Protein AF-A0A081C9H1-F1 (afdb_monomer)

Foldseek 3Di:
DPPLQQAALQPRPDGFPDWAFQQHPLLFFPPGDPPTATGGHDPCLSCVLVVLSLLVLLQCCLDVLVVDPRNVRSVVVPNVVVCVVCVVSVVLQVVQWDKDFDAPPVGRTPGIGIHGDDDVVSVCSSVVSNVQRLLCVQPVHGQDNQKDKDKDKPDDPVSCVVCVVCPVVWDWRPDADPQAKTKTKDADPVDSFWMWMWIQGRVPIIMIMTIDHDDD

Sequence (216 aa):
MKNIQETCIYCGKNPKETDDHVPPKSFYPKPRPSDLITVPSCLRCNQSAGKDEEFFLATFMFSHAGISKAGQRLWSEKVHRMFQKNVGLKRKIAEGLKYANLVTPAGIFIGRRLLVSTDETRFDNVVNKIVKGLYYFEYNEPLPLEAEITTLFLTTQENFELVGSYVNQLVQGSKGWKGIFEYKHNRAMDRKVGSMWLLLFYNFAAFWTVTIEKEY

pLDDT: mean 91.82, std 8.96, range [40.91, 98.75]

Organism: Vecturithrix granuli (NCBI:txid1499967)

Secondary structure (DSSP, 8-state):
---GGGB-TTTSSSBP-EEEESS-GGGSPSSPPTT--EEEE-HHHHHTTHHHHHHHHHHHHTSHHHHSHHHHHHIIIIIHHHHHH-HHHHHHHHHHEEEEEEE-TTS-EEEEEEEE---HHHHHHHHHHHHHHHHHHHHSSPPPTT-EEEEEEE-SHHHHHHHHHHHTTPEEPS--BTTTEEEEEEE-SS-SS-EEEEEEETTTEEEEEEEE----

Solvent-accessible surface area (backbone atoms only — not comparable to full-atom values): 12166 Å² total; per-residue (Å²): 129,84,62,68,77,51,29,6,50,85,73,74,71,49,52,45,72,42,72,37,45,45,64,54,68,84,78,50,47,87,83,58,75,91,78,68,48,65,43,41,16,24,62,68,68,58,54,68,43,51,71,33,47,54,48,52,55,51,55,41,48,62,40,76,31,17,73,36,78,56,24,48,41,36,36,70,78,41,46,58,60,48,39,74,73,35,56,67,58,44,47,56,52,56,75,29,53,42,79,44,79,42,58,48,99,87,68,49,76,78,45,78,42,71,42,64,64,82,57,65,72,43,44,45,53,42,51,52,54,31,50,44,42,47,42,23,69,79,65,78,44,59,52,58,89,70,44,41,75,52,74,44,76,51,81,47,71,66,51,48,56,67,48,55,80,52,54,84,70,41,43,78,44,98,61,68,43,90,62,44,39,42,40,30,34,40,64,47,93,90,36,96,45,32,32,42,36,42,39,34,36,37,79,61,54,36,33,44,34,40,30,34,67,66,84,128

Mean predicted aligned error: 5.11 Å

Nearest PDB structures (foldseek):
  5yfd-assembly2_B  TM=2.255E-01  e=5.764E-01  Desarmillaria tabescens
  5wi2-assembly2_B  TM=3.204E-01  e=1.830E+00  Homo sapiens
  8bqs-assembly1_Dc  TM=2.190E-01  e=3.362E+00  Tetrahymena thermophila SB210
  9hag-assembly1_A  TM=3.744E-01  e=7.877E+00  synthetic construct
  8xvk-assembly1_R  TM=2.560E-01  e=8.896E+00  Acetivibrio thermocellus ATCC 27405

Radius of gyration: 18.15 Å; Cα contacts (8 Å, |Δi|>4): 351; chains: 1; bounding box: 45×36×49 Å

Structure (mmCIF, N/CA/C/O backbone):
data_AF-A0A081C9H1-F1
#
_entry.id   AF-A0A081C9H1-F1
#
loop_
_atom_site.group_PDB
_atom_site.id
_atom_site.type_symbol
_atom_site.label_atom_id
_atom_site.label_alt_id
_atom_site.label_comp_id
_atom_site.label_asym_id
_atom_site.label_entity_id
_atom_site.label_seq_id
_atom_site.pdbx_PDB_ins_code
_atom_site.Cartn_x
_atom_site.Cartn_y
_atom_site.Cartn_z
_atom_site.occupancy
_atom_site.B_iso_or_equiv
_atom_site.auth_seq_id
_atom_site.auth_comp_id
_atom_site.auth_asym_id
_atom_site.auth_atom_id
_atom_site.pdbx_PDB_model_num
ATOM 1 N N . MET A 1 1 ? -17.412 4.036 26.879 1.00 40.91 1 MET A N 1
ATOM 2 C CA . MET A 1 1 ? -16.522 3.310 25.944 1.00 40.91 1 MET A CA 1
ATOM 3 C C . MET A 1 1 ? -16.544 4.082 24.630 1.00 40.91 1 MET A C 1
ATOM 5 O O . MET A 1 1 ? -17.638 4.339 24.148 1.00 40.91 1 MET A O 1
ATOM 9 N N . LYS A 1 2 ? -15.405 4.567 24.110 1.00 47.47 2 LYS A N 1
ATOM 10 C CA . LYS A 1 2 ? -15.387 5.271 22.811 1.00 47.47 2 LYS A CA 1
ATOM 11 C C . LYS A 1 2 ? -15.783 4.268 21.730 1.00 47.47 2 LYS A C 1
ATOM 13 O O . LYS A 1 2 ? -15.149 3.222 21.631 1.00 47.47 2 LYS A O 1
ATOM 18 N N . ASN A 1 3 ? -16.821 4.574 20.958 1.00 56.66 3 ASN A N 1
ATOM 19 C CA . ASN A 1 3 ? -17.233 3.746 19.836 1.00 56.66 3 ASN A CA 1
ATOM 20 C C . ASN A 1 3 ? -16.114 3.820 18.783 1.00 56.66 3 ASN A C 1
ATOM 22 O O . ASN A 1 3 ? -15.941 4.846 18.128 1.00 56.66 3 ASN A O 1
ATOM 26 N N . ILE A 1 4 ? -15.269 2.788 18.690 1.00 60.94 4 ILE A N 1
ATOM 27 C CA . ILE A 1 4 ? -14.052 2.811 17.854 1.00 60.94 4 ILE A CA 1
ATOM 28 C C . ILE A 1 4 ? -14.414 3.029 16.371 1.00 60.94 4 ILE A C 1
ATOM 30 O O . ILE A 1 4 ? -13.640 3.620 15.624 1.00 60.94 4 ILE A O 1
ATOM 34 N N . GLN A 1 5 ? -15.634 2.658 15.971 1.00 69.19 5 GLN A N 1
ATOM 35 C CA . GLN A 1 5 ? -16.187 2.925 14.643 1.00 69.19 5 GLN A CA 1
ATOM 36 C C . GLN A 1 5 ? -16.459 4.411 14.349 1.00 69.19 5 GLN A C 1
ATOM 38 O O . GLN A 1 5 ? -16.694 4.751 13.198 1.00 69.19 5 GLN A O 1
ATOM 43 N N . GLU A 1 6 ? -16.404 5.312 15.332 1.00 87.44 6 GLU A N 1
ATOM 44 C CA . GLU A 1 6 ? -16.679 6.747 15.145 1.00 87.44 6 GLU A CA 1
ATOM 45 C C . GLU A 1 6 ? -15.418 7.618 15.158 1.00 87.44 6 GLU A C 1
ATOM 47 O O . GLU A 1 6 ? -15.504 8.834 15.001 1.00 87.44 6 GLU A O 1
ATOM 52 N N . THR A 1 7 ? -14.234 7.030 15.337 1.00 94.69 7 THR A N 1
ATOM 53 C CA . THR A 1 7 ? -12.959 7.763 15.370 1.00 94.69 7 THR A CA 1
ATOM 54 C C . THR A 1 7 ? -12.054 7.312 14.228 1.00 94.69 7 THR A C 1
ATOM 56 O O . THR A 1 7 ? -12.023 6.143 13.857 1.00 94.69 7 THR A O 1
ATOM 59 N N . CYS A 1 8 ? -11.285 8.242 13.668 1.00 97.44 8 CYS A N 1
ATOM 60 C CA . CYS A 1 8 ? -10.273 7.935 12.665 1.00 97.44 8 CYS A CA 1
ATOM 61 C C . CYS A 1 8 ? -9.182 7.012 13.231 1.00 97.44 8 CYS A C 1
ATOM 63 O O . CYS A 1 8 ? -8.452 7.420 14.142 1.00 97.44 8 CYS A O 1
ATOM 65 N N . ILE A 1 9 ? -8.993 5.832 12.627 1.00 96.94 9 ILE A N 1
ATOM 66 C CA . ILE A 1 9 ? -7.986 4.855 13.083 1.00 96.94 9 ILE A CA 1
ATOM 67 C C . ILE A 1 9 ? -6.551 5.370 12.955 1.00 96.94 9 ILE A C 1
ATOM 69 O O . ILE A 1 9 ? -5.669 4.945 13.688 1.00 96.94 9 ILE A O 1
ATOM 73 N N . TYR A 1 10 ? -6.307 6.298 12.027 1.00 97.06 10 TYR A N 1
ATOM 74 C CA . TYR A 1 10 ? -4.955 6.747 11.703 1.00 97.06 10 TYR A CA 1
ATOM 75 C C . TYR A 1 10 ? -4.419 7.792 12.676 1.00 97.06 10 TYR A C 1
ATOM 77 O O . TYR A 1 10 ? -3.211 7.876 12.873 1.00 97.06 10 TYR A O 1
ATOM 85 N N . CYS A 1 11 ? -5.297 8.629 13.238 1.00 96.19 11 CYS A N 1
ATOM 86 C CA . CYS A 1 11 ? -4.889 9.721 14.124 1.00 96.19 11 CYS A CA 1
ATOM 87 C C . CYS A 1 11 ? -5.449 9.618 15.540 1.00 96.19 11 CYS A C 1
ATOM 89 O O . CYS A 1 11 ? -5.009 10.383 16.394 1.00 96.19 11 CYS A O 1
ATOM 91 N N . GLY A 1 12 ? -6.450 8.762 15.782 1.00 94.44 12 GLY A N 1
ATOM 92 C CA . GLY A 1 12 ? -7.086 8.560 17.089 1.00 94.44 12 GLY A CA 1
ATOM 93 C C . GLY A 1 12 ? -7.798 9.786 17.682 1.00 94.44 12 GLY A C 1
ATOM 94 O O . GLY A 1 12 ? -8.269 9.730 18.818 1.00 94.44 12 GLY A O 1
ATOM 95 N N . LYS A 1 13 ? -7.861 10.903 16.945 1.00 93.75 13 LYS A N 1
ATOM 96 C CA . LYS A 1 13 ? -8.318 12.211 17.447 1.00 93.75 13 LYS A CA 1
ATOM 97 C C . LYS A 1 13 ? -9.576 12.707 16.746 1.00 93.75 13 LYS A C 1
ATOM 99 O O . LYS A 1 13 ? -10.538 13.068 17.412 1.00 93.75 13 LYS A O 1
ATOM 104 N N . ASN A 1 14 ? -9.562 12.727 15.415 1.00 96.44 14 ASN A N 1
ATOM 105 C CA . ASN A 1 14 ? -10.670 13.257 14.623 1.00 96.44 14 ASN A CA 1
ATOM 106 C C . ASN A 1 14 ? -11.811 12.233 14.507 1.00 96.44 14 ASN A C 1
ATOM 108 O O . ASN A 1 14 ? -11.529 11.027 14.473 1.00 96.44 14 ASN A O 1
ATOM 112 N N . PRO A 1 15 ? -13.070 12.689 14.376 1.00 96.25 15 PRO A N 1
ATOM 113 C CA . PRO A 1 15 ? -14.195 11.802 14.099 1.00 96.25 15 PRO A CA 1
ATOM 114 C C . PRO A 1 15 ? -14.038 11.086 12.748 1.00 96.25 15 PRO A C 1
ATOM 116 O O . PRO A 1 15 ? -13.259 11.505 11.883 1.00 96.25 15 PRO A O 1
ATOM 119 N N . LYS A 1 16 ? -14.782 9.992 12.566 1.00 96.19 16 LYS A N 1
ATOM 120 C CA . LYS A 1 16 ? -14.970 9.343 11.267 1.00 96.19 16 LYS A CA 1
ATOM 121 C C . LYS A 1 16 ? -15.724 10.296 10.344 1.00 96.19 16 LYS A C 1
ATOM 123 O O . LYS A 1 16 ? -16.870 10.644 10.604 1.00 96.19 16 LYS A O 1
ATOM 128 N N . GLU A 1 17 ? -15.095 10.646 9.232 1.00 96.81 17 GLU A N 1
ATOM 129 C CA . GLU A 1 17 ? -15.695 11.451 8.161 1.00 96.81 17 GLU A CA 1
ATOM 130 C C . GLU A 1 17 ? -15.845 10.635 6.872 1.00 96.81 17 GLU A C 1
ATOM 132 O O . GLU A 1 17 ? -16.723 10.901 6.057 1.00 96.81 17 GLU A O 1
ATOM 137 N N . THR A 1 18 ? -14.986 9.631 6.678 1.00 96.88 18 THR A N 1
ATOM 138 C CA . THR A 1 18 ? -14.925 8.815 5.464 1.00 96.88 18 THR A CA 1
ATOM 139 C C . THR A 1 18 ? -14.570 7.362 5.771 1.00 96.88 18 THR A C 1
ATOM 141 O O . THR A 1 18 ? -14.072 7.040 6.851 1.00 96.88 18 THR A O 1
ATOM 144 N N . ASP A 1 19 ? -14.767 6.497 4.780 1.00 96.81 19 ASP A N 1
ATOM 145 C CA . ASP A 1 19 ? -14.286 5.116 4.774 1.00 96.81 19 ASP A CA 1
ATOM 146 C C . ASP A 1 19 ? -13.106 4.995 3.798 1.00 96.81 19 ASP A C 1
ATOM 148 O O . ASP A 1 19 ? -13.256 5.183 2.584 1.00 96.81 19 ASP A O 1
ATOM 152 N N . ASP A 1 20 ? -11.913 4.736 4.334 1.00 98.00 20 ASP A N 1
ATOM 153 C CA . ASP A 1 20 ? -10.698 4.577 3.530 1.00 98.00 20 ASP A CA 1
ATOM 154 C C . ASP A 1 20 ? -10.559 3.128 3.069 1.00 98.00 20 ASP A C 1
ATOM 156 O O . ASP A 1 20 ? -10.842 2.214 3.838 1.00 98.00 20 ASP A O 1
ATOM 160 N N . HIS A 1 21 ? -10.141 2.913 1.824 1.00 98.44 21 HIS A N 1
ATOM 161 C CA . HIS A 1 21 ? -9.976 1.572 1.266 1.00 98.44 21 HIS A CA 1
ATOM 162 C C . HIS A 1 21 ? -8.553 1.071 1.511 1.00 98.44 21 HIS A C 1
ATOM 164 O O . HIS A 1 21 ? -7.586 1.781 1.236 1.00 98.44 21 HIS A O 1
ATOM 170 N N . VAL A 1 22 ? -8.425 -0.178 1.958 1.00 98.06 22 VAL A N 1
ATOM 171 C CA . VAL A 1 22 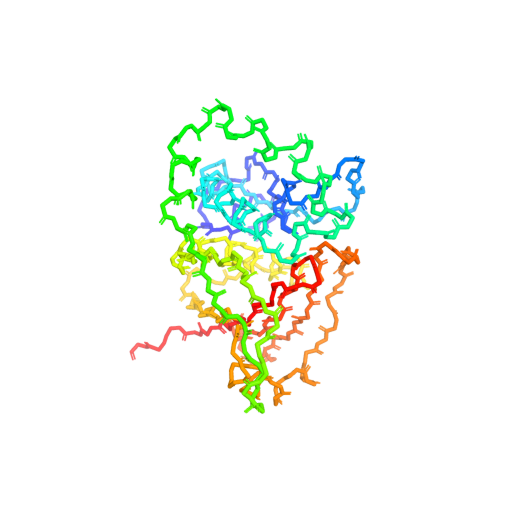? -7.136 -0.764 2.345 1.00 98.06 22 VAL A CA 1
ATOM 172 C C . VAL A 1 22 ? -6.919 -2.110 1.641 1.00 98.06 22 VAL A C 1
ATOM 174 O O . VAL A 1 22 ? -7.572 -3.086 1.988 1.00 98.06 22 VAL A O 1
ATOM 177 N N . PRO A 1 23 ? -5.989 -2.236 0.680 1.00 98.38 23 PRO A N 1
ATOM 178 C CA . 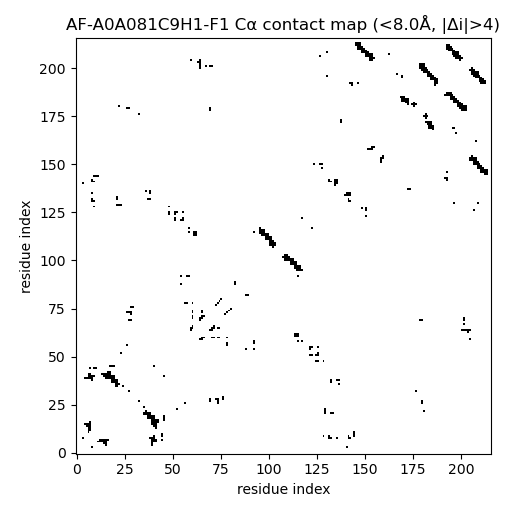PRO A 1 23 ? -5.262 -1.176 -0.014 1.00 98.38 23 PRO A CA 1
ATOM 179 C C . PRO A 1 23 ? -6.149 -0.152 -0.736 1.00 98.38 23 PRO A C 1
ATOM 181 O O . PRO A 1 23 ? -7.329 -0.424 -0.988 1.00 98.38 23 PRO A O 1
ATOM 184 N N . PRO A 1 24 ? -5.564 0.983 -1.169 1.00 97.88 24 PRO A N 1
ATOM 185 C CA . PRO A 1 24 ? -6.273 2.006 -1.919 1.00 97.88 24 PRO A CA 1
ATOM 186 C C . PRO A 1 24 ? -7.080 1.429 -3.082 1.00 97.88 24 PRO A C 1
ATOM 188 O O . PRO A 1 24 ? -6.584 0.679 -3.924 1.00 97.88 24 PRO A O 1
ATOM 191 N N . LYS A 1 25 ? -8.338 1.861 -3.203 1.00 97.00 25 LYS A N 1
ATOM 192 C CA . LYS A 1 25 ? -9.263 1.454 -4.280 1.00 97.00 25 LYS A CA 1
ATOM 193 C C . LYS A 1 25 ? -8.690 1.676 -5.689 1.00 97.00 25 LYS A C 1
ATOM 195 O O . LYS A 1 25 ? -9.138 1.082 -6.672 1.00 97.00 25 LYS A O 1
ATOM 200 N N . SER A 1 26 ? -7.740 2.599 -5.801 1.00 95.75 26 SER A N 1
ATOM 201 C CA . SER A 1 26 ? -6.986 2.930 -7.006 1.00 95.75 26 SER A CA 1
ATOM 202 C C . SER A 1 26 ? -6.126 1.784 -7.537 1.00 95.75 26 SER A C 1
ATOM 204 O O . SER A 1 26 ? -5.824 1.816 -8.727 1.00 95.75 26 SER A O 1
ATOM 206 N N . PHE A 1 27 ? -5.772 0.807 -6.701 1.00 97.56 27 PHE A N 1
ATOM 207 C CA . PHE A 1 27 ? -4.893 -0.318 -7.038 1.00 97.56 27 PHE A CA 1
ATOM 208 C C . PHE A 1 27 ? -5.645 -1.485 -7.702 1.00 97.56 27 PHE A C 1
ATOM 210 O O . PHE A 1 27 ? -5.041 -2.474 -8.101 1.00 97.56 27 PHE A O 1
ATOM 217 N N . TYR A 1 28 ? -6.965 -1.358 -7.880 1.00 97.56 28 TYR A N 1
ATOM 218 C CA . TYR A 1 28 ? -7.817 -2.388 -8.475 1.00 97.56 28 TYR A CA 1
ATOM 219 C C . TYR A 1 28 ? -8.393 -1.922 -9.824 1.00 97.56 28 TYR A C 1
ATOM 221 O O . TYR A 1 28 ? -9.011 -0.844 -9.875 1.00 97.56 28 TYR A O 1
ATOM 229 N N . PRO A 1 29 ? -8.255 -2.715 -10.907 1.00 96.38 29 PRO A N 1
ATOM 230 C CA . PRO A 1 29 ? -8.936 -2.448 -12.175 1.00 96.38 29 PRO A CA 1
ATOM 231 C C . PRO A 1 29 ? -10.463 -2.605 -12.030 1.00 96.38 29 PRO A C 1
ATOM 233 O O . PRO A 1 29 ? -10.947 -3.230 -11.087 1.00 96.38 29 PRO A O 1
ATOM 236 N N . LYS A 1 30 ? -11.253 -2.026 -12.945 1.00 95.31 30 LYS A N 1
ATOM 237 C CA . LYS A 1 30 ? -12.734 -2.047 -12.904 1.00 95.31 30 LYS A CA 1
ATOM 238 C C . LYS A 1 30 ? -13.337 -3.178 -13.755 1.00 95.31 30 LYS A C 1
ATOM 240 O O . LYS A 1 30 ? -13.040 -3.207 -14.929 1.00 95.31 30 LYS A O 1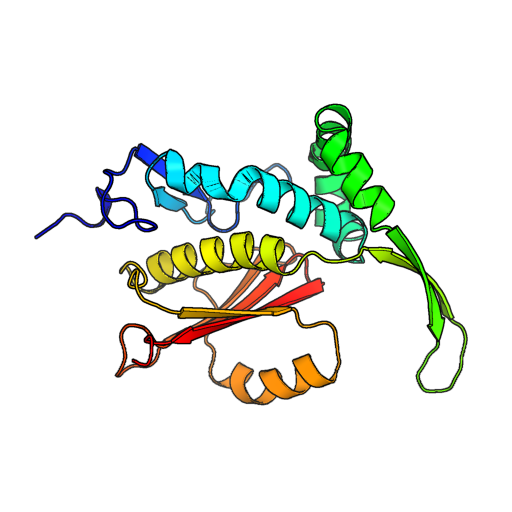
ATOM 245 N N . PRO A 1 31 ? -14.285 -4.016 -13.320 1.00 94.81 31 PRO A N 1
ATOM 246 C CA . PRO A 1 31 ? -15.026 -3.904 -12.083 1.00 94.81 31 PRO A CA 1
ATOM 247 C C . PRO A 1 31 ? -14.139 -4.292 -10.913 1.00 94.81 31 PRO A C 1
ATOM 249 O O . PRO A 1 31 ? -13.339 -5.221 -10.995 1.00 94.81 31 PRO A O 1
ATOM 252 N N . ARG A 1 32 ? -14.271 -3.515 -9.843 1.00 95.06 32 ARG A N 1
ATOM 253 C CA . ARG A 1 32 ? -13.523 -3.754 -8.617 1.00 95.06 32 ARG A CA 1
ATOM 254 C C . ARG A 1 32 ? -14.221 -4.856 -7.821 1.00 95.06 32 ARG A C 1
ATOM 256 O O . ARG A 1 32 ? -15.444 -4.963 -7.942 1.00 95.06 32 ARG A O 1
ATOM 263 N N . PRO A 1 33 ? -13.483 -5.610 -6.992 1.00 95.62 33 PRO A N 1
ATOM 264 C CA . PRO A 1 33 ? -14.096 -6.511 -6.026 1.00 95.62 33 PRO A CA 1
ATOM 265 C C . PRO A 1 33 ? -15.138 -5.773 -5.174 1.00 95.62 33 PRO A C 1
ATOM 267 O O . PRO A 1 33 ? -14.948 -4.604 -4.825 1.00 95.62 33 PRO A O 1
ATOM 270 N N . SER A 1 34 ? -16.257 -6.429 -4.873 1.00 95.75 34 SER A N 1
ATOM 271 C CA . SER A 1 34 ? -17.329 -5.860 -4.044 1.00 95.75 34 SER A CA 1
ATOM 272 C C . SER A 1 34 ? -17.001 -5.886 -2.551 1.00 95.75 34 SER A C 1
ATOM 274 O O . SER A 1 34 ? -17.680 -5.240 -1.763 1.00 95.75 34 SER A O 1
ATOM 276 N N . ASP A 1 35 ? -15.968 -6.628 -2.167 1.00 96.69 35 ASP A N 1
ATOM 277 C CA . ASP A 1 35 ? -15.599 -6.956 -0.797 1.00 96.69 35 ASP A CA 1
ATOM 278 C C . ASP A 1 35 ? -14.296 -6.277 -0.346 1.00 96.69 35 ASP A C 1
ATOM 280 O O . ASP A 1 35 ? -13.661 -6.748 0.599 1.00 96.69 35 ASP A O 1
ATOM 284 N N . LEU A 1 36 ? -13.893 -5.175 -0.991 1.00 98.12 36 LEU A N 1
ATOM 285 C CA . LEU A 1 36 ? -12.722 -4.393 -0.576 1.00 98.12 36 LEU A CA 1
ATOM 286 C C . LEU A 1 36 ? -12.815 -4.000 0.904 1.00 98.12 36 LEU A C 1
ATOM 288 O O . LEU A 1 36 ? -13.882 -3.628 1.392 1.00 98.12 36 LEU A O 1
ATOM 292 N N . ILE A 1 37 ? -11.689 -4.07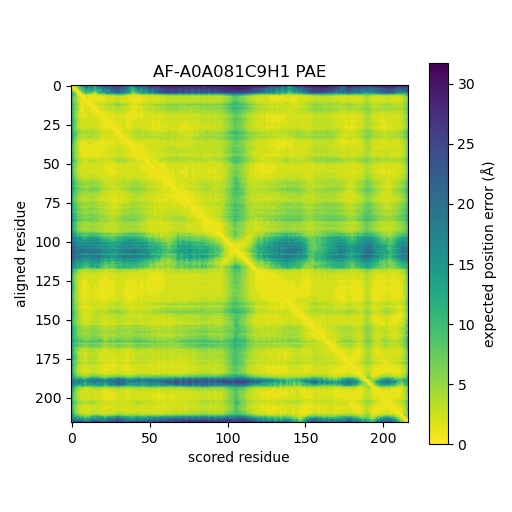6 1.615 1.00 98.44 37 ILE A N 1
ATOM 293 C CA . ILE A 1 37 ? -11.619 -3.649 3.015 1.00 98.44 37 ILE A CA 1
ATOM 294 C C . ILE A 1 37 ? -11.775 -2.133 3.067 1.00 98.44 37 ILE A C 1
ATOM 296 O O . ILE A 1 37 ? -11.138 -1.404 2.298 1.00 98.44 37 ILE A O 1
ATOM 300 N N . THR A 1 38 ? -12.585 -1.674 4.016 1.00 97.94 38 THR A N 1
ATOM 301 C CA . THR A 1 38 ? -12.684 -0.265 4.379 1.00 97.94 38 THR A CA 1
ATOM 302 C C . THR A 1 38 ? -12.517 -0.068 5.876 1.00 97.94 38 THR A C 1
ATOM 304 O O . THR A 1 38 ? -12.977 -0.898 6.658 1.00 97.94 38 THR A O 1
ATOM 307 N N . VAL A 1 39 ? -11.901 1.044 6.273 1.00 97.62 39 VAL A N 1
ATOM 308 C CA . VAL A 1 39 ? -11.653 1.398 7.679 1.00 97.62 39 VAL A CA 1
ATOM 309 C C . VAL A 1 39 ? -12.079 2.843 7.980 1.00 97.62 39 VAL A C 1
ATOM 311 O O . VAL A 1 39 ? -11.999 3.703 7.091 1.00 97.62 39 VAL A O 1
ATOM 314 N N . PRO A 1 40 ? -12.518 3.148 9.219 1.00 97.75 40 PRO A N 1
ATOM 315 C CA . PRO A 1 40 ? -12.992 4.481 9.559 1.00 97.75 40 PRO A CA 1
ATOM 316 C C . PRO A 1 40 ? -11.837 5.487 9.604 1.00 97.75 40 PRO A C 1
ATOM 318 O O . PRO A 1 40 ? -10.811 5.284 10.256 1.00 97.75 40 PRO A O 1
ATOM 321 N N . SER A 1 41 ? -12.003 6.612 8.912 1.00 98.00 41 SER A N 1
ATOM 322 C CA . SER A 1 41 ? -10.959 7.626 8.764 1.00 98.00 41 SER A CA 1
ATOM 323 C C . SER A 1 41 ? -11.529 9.043 8.764 1.00 98.00 41 SER A C 1
ATOM 325 O O . SER A 1 41 ? -12.685 9.275 8.412 1.00 98.00 41 SER A O 1
ATOM 327 N N . CYS A 1 42 ? -10.703 10.011 9.153 1.00 97.75 42 CYS A N 1
ATOM 328 C CA . CYS A 1 42 ? -10.970 11.420 8.884 1.00 97.75 42 CYS A CA 1
ATOM 329 C C . CYS A 1 42 ? -10.490 11.764 7.470 1.00 97.75 42 CYS A C 1
ATOM 331 O O . CYS A 1 42 ? -9.563 11.130 6.949 1.00 97.75 42 CYS A O 1
ATOM 333 N N . LEU A 1 43 ? -11.067 12.805 6.874 1.00 97.12 43 LEU A N 1
ATOM 334 C CA . LEU A 1 43 ? -10.790 13.212 5.498 1.00 97.12 43 LEU A CA 1
ATOM 335 C C . LEU A 1 43 ? -9.297 13.506 5.291 1.00 97.12 43 LEU A C 1
ATOM 337 O O . LEU A 1 43 ? -8.695 13.067 4.311 1.00 97.12 43 LEU A O 1
ATOM 341 N N . ARG A 1 44 ? -8.679 14.182 6.268 1.00 97.44 44 ARG A N 1
ATOM 342 C CA . ARG A 1 44 ? -7.254 14.540 6.240 1.00 97.44 44 ARG A CA 1
ATOM 343 C C . ARG A 1 44 ? -6.339 13.316 6.159 1.00 97.44 44 ARG A C 1
ATOM 345 O O . ARG A 1 44 ? -5.405 13.318 5.366 1.00 97.44 44 ARG A O 1
ATOM 352 N N . CYS A 1 45 ? -6.573 12.295 6.987 1.00 97.81 45 CYS A N 1
ATOM 353 C CA . CYS A 1 45 ? -5.731 11.093 7.014 1.00 97.81 45 CYS A CA 1
ATOM 354 C C . CYS A 1 45 ? -5.991 10.176 5.817 1.00 97.81 45 CYS A C 1
ATOM 356 O O . CYS A 1 45 ? -5.052 9.587 5.293 1.00 97.81 45 CYS A O 1
ATOM 358 N N . ASN A 1 46 ? -7.237 10.092 5.348 1.00 97.44 46 ASN A N 1
ATOM 359 C CA . ASN A 1 46 ? -7.560 9.361 4.126 1.00 97.44 46 ASN A CA 1
ATOM 360 C C . ASN A 1 46 ? -6.783 9.942 2.923 1.00 97.44 46 ASN A C 1
ATOM 362 O O . ASN A 1 46 ? -6.151 9.220 2.156 1.00 97.44 46 ASN A O 1
ATOM 366 N N . GLN A 1 47 ? -6.717 11.270 2.812 1.00 95.44 47 GLN A N 1
ATOM 367 C CA . GLN A 1 47 ? -6.079 11.943 1.677 1.00 95.44 47 GLN A CA 1
ATOM 368 C C . GLN A 1 47 ? -4.560 12.157 1.812 1.00 95.44 47 GLN A C 1
ATOM 370 O O . GLN A 1 47 ? -3.923 12.562 0.838 1.00 95.44 47 GLN A O 1
ATOM 375 N N . SER A 1 48 ? -3.954 11.889 2.976 1.00 94.31 48 SER A N 1
ATOM 376 C CA . SER A 1 48 ? -2.569 12.304 3.260 1.00 94.31 48 SER A CA 1
ATOM 377 C C . SER A 1 48 ? -1.516 11.633 2.378 1.00 94.31 48 SER A C 1
ATOM 379 O O . SER A 1 48 ? -0.491 12.245 2.098 1.00 94.31 48 SER A O 1
ATOM 381 N N . ALA A 1 49 ? -1.770 10.404 1.919 1.00 93.44 49 ALA A N 1
ATOM 382 C CA . ALA A 1 49 ? -0.845 9.637 1.082 1.00 93.44 49 ALA A CA 1
ATOM 383 C C . ALA A 1 49 ? -1.207 9.661 -0.414 1.00 93.44 49 ALA A C 1
ATOM 385 O O . ALA A 1 49 ? -0.560 8.982 -1.202 1.00 93.44 49 ALA A O 1
ATOM 386 N N . GLY A 1 50 ? -2.205 10.441 -0.853 1.00 95.12 50 GLY A N 1
ATOM 387 C CA . GLY A 1 50 ? -2.756 10.319 -2.212 1.00 95.12 50 GLY A CA 1
ATOM 388 C C . GLY A 1 50 ? -1.723 10.478 -3.339 1.00 95.12 50 GLY A C 1
ATOM 389 O O . GLY A 1 50 ? -1.718 9.703 -4.292 1.00 95.12 50 GLY A O 1
ATOM 390 N N . LYS A 1 51 ? -0.789 11.432 -3.216 1.00 95.44 51 LYS A N 1
ATOM 391 C CA . LYS A 1 51 ? 0.302 11.600 -4.198 1.00 95.44 51 LYS A CA 1
ATOM 392 C C . LYS A 1 51 ? 1.266 10.414 -4.197 1.00 95.44 51 LYS A C 1
ATOM 394 O O . LYS A 1 51 ? 1.811 10.069 -5.248 1.00 95.44 51 LYS A O 1
ATOM 399 N N . ASP A 1 52 ? 1.513 9.83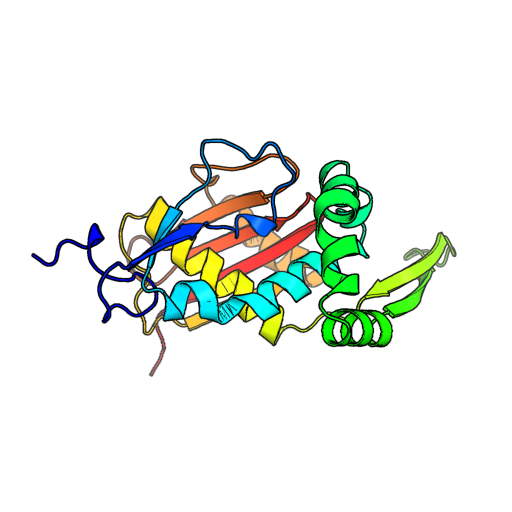3 -3.029 1.00 97.25 52 ASP A N 1
ATOM 400 C CA . ASP A 1 52 ? 2.421 8.701 -2.843 1.00 97.25 52 ASP A CA 1
ATOM 401 C C . ASP A 1 52 ? 1.788 7.414 -3.360 1.00 97.25 52 ASP A C 1
ATOM 403 O O . ASP A 1 52 ? 2.452 6.662 -4.061 1.00 97.25 52 ASP A O 1
ATOM 407 N N . GLU A 1 53 ? 0.482 7.230 -3.167 1.00 97.56 53 GLU A N 1
ATOM 408 C CA . GLU A 1 53 ? -0.298 6.144 -3.764 1.00 97.56 53 GLU A CA 1
ATOM 409 C C . GLU A 1 53 ? -0.292 6.216 -5.303 1.00 97.56 53 GLU A C 1
ATOM 411 O O . GLU A 1 53 ? -0.131 5.193 -5.972 1.00 97.56 53 GLU A O 1
ATOM 416 N N . GLU A 1 54 ? -0.426 7.414 -5.891 1.00 96.25 54 GLU A N 1
ATOM 417 C CA . GLU A 1 54 ? -0.300 7.606 -7.345 1.00 96.25 54 GLU A CA 1
ATOM 418 C C . GLU A 1 54 ? 1.094 7.223 -7.854 1.00 96.25 54 GLU A C 1
ATOM 420 O O . GLU A 1 54 ? 1.214 6.552 -8.882 1.00 96.25 54 GLU A O 1
ATOM 425 N N . PHE A 1 55 ? 2.142 7.629 -7.135 1.00 95.94 55 PHE A N 1
ATOM 426 C CA . PHE A 1 55 ? 3.518 7.283 -7.480 1.00 95.94 55 PHE A CA 1
ATOM 427 C C . PHE A 1 55 ? 3.791 5.790 -7.327 1.00 95.94 55 PHE A C 1
ATOM 429 O O . PHE A 1 55 ? 4.311 5.185 -8.255 1.00 95.94 55 PHE A O 1
ATOM 436 N N . PHE A 1 56 ? 3.379 5.185 -6.215 1.00 96.69 56 PHE A N 1
ATOM 437 C CA . PHE A 1 56 ? 3.501 3.754 -5.948 1.00 96.69 56 PHE A CA 1
ATOM 438 C C . PHE A 1 56 ? 2.881 2.929 -7.077 1.00 96.69 56 PHE A C 1
ATOM 440 O O . PHE A 1 56 ? 3.548 2.088 -7.680 1.00 96.69 56 PHE A O 1
ATOM 447 N N . LEU A 1 57 ? 1.628 3.230 -7.437 1.00 96.25 57 LEU A N 1
ATOM 448 C CA . LEU A 1 57 ? 0.943 2.562 -8.539 1.00 96.25 57 LEU A CA 1
ATOM 449 C C . LEU A 1 57 ? 1.678 2.766 -9.870 1.00 96.25 57 LEU A C 1
ATOM 451 O O . LEU A 1 57 ? 1.918 1.797 -10.588 1.00 96.25 57 LEU A O 1
ATOM 455 N N . ALA A 1 58 ? 2.027 4.012 -10.208 1.00 94.88 58 ALA A N 1
ATOM 456 C CA . ALA A 1 58 ? 2.703 4.336 -11.461 1.00 94.88 58 ALA A CA 1
ATOM 457 C C . ALA A 1 58 ? 4.039 3.600 -11.602 1.00 94.88 58 ALA A C 1
ATOM 459 O O . ALA A 1 58 ? 4.303 3.029 -12.659 1.00 94.88 58 ALA A O 1
ATOM 460 N N . THR A 1 59 ? 4.845 3.577 -10.541 1.00 94.31 59 THR A N 1
ATOM 461 C CA . THR A 1 59 ? 6.154 2.920 -10.501 1.00 94.31 59 THR A CA 1
ATOM 462 C C . THR A 1 59 ? 6.034 1.436 -10.832 1.00 94.31 59 THR A C 1
ATOM 464 O O . THR A 1 59 ? 6.722 0.954 -11.731 1.00 94.31 59 THR A O 1
ATOM 467 N N . PHE A 1 60 ? 5.097 0.710 -10.213 1.00 93.38 60 PHE A N 1
ATOM 468 C CA . PHE A 1 60 ? 4.921 -0.716 -10.511 1.00 93.38 60 PHE A CA 1
ATOM 469 C C . PHE A 1 60 ? 4.365 -1.002 -11.906 1.00 93.38 60 PHE A C 1
ATOM 471 O O . PHE A 1 60 ? 4.616 -2.071 -12.456 1.00 93.38 60 PHE A O 1
ATOM 478 N N . MET A 1 61 ? 3.669 -0.061 -12.545 1.00 93.88 61 MET A N 1
ATOM 479 C CA . MET A 1 61 ? 3.241 -0.278 -13.932 1.00 93.88 61 MET A CA 1
ATOM 480 C C . MET A 1 61 ? 4.397 -0.241 -14.944 1.00 93.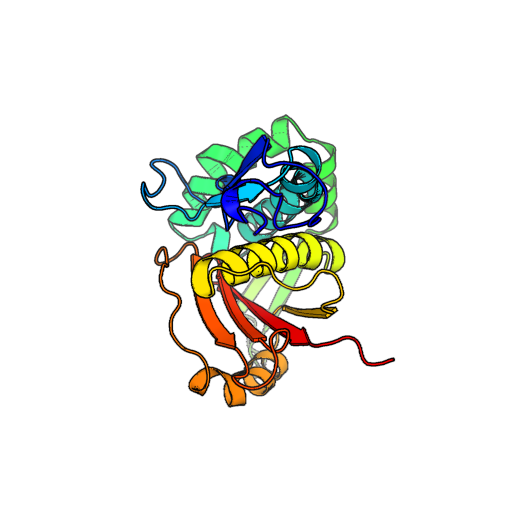88 61 MET A C 1
ATOM 482 O O . MET A 1 61 ? 4.218 -0.705 -16.066 1.00 93.88 61 MET A O 1
ATOM 486 N N . PHE A 1 62 ? 5.582 0.244 -14.558 1.00 89.75 62 PHE A N 1
ATOM 487 C CA . PHE A 1 62 ? 6.812 0.130 -15.354 1.00 89.75 62 PHE A CA 1
ATOM 488 C C . PHE A 1 62 ? 7.684 -1.075 -14.972 1.00 89.75 62 PHE A C 1
ATOM 490 O O . PHE A 1 62 ? 8.783 -1.224 -15.502 1.00 89.75 62 PHE A O 1
ATOM 497 N N . SER A 1 63 ? 7.214 -1.943 -14.074 1.00 88.00 63 SER A N 1
ATOM 498 C CA . SER A 1 63 ? 7.886 -3.193 -13.713 1.00 88.00 63 SER A CA 1
ATOM 499 C C . SER A 1 63 ? 7.163 -4.411 -14.304 1.00 88.00 63 SER A C 1
ATOM 501 O O . SER A 1 63 ? 6.221 -4.284 -15.090 1.00 88.00 63 SER A O 1
ATOM 503 N N . HIS A 1 64 ? 7.572 -5.620 -13.906 1.00 87.38 64 HIS A N 1
ATOM 504 C CA . HIS A 1 64 ? 6.885 -6.855 -14.291 1.00 87.38 64 HIS A CA 1
ATOM 505 C C . HIS A 1 64 ? 5.394 -6.857 -13.900 1.00 87.38 64 HIS A C 1
ATOM 507 O O . HIS A 1 64 ? 4.571 -7.427 -14.616 1.00 87.38 64 HIS A O 1
ATOM 513 N N . ALA A 1 65 ? 5.018 -6.145 -12.829 1.00 92.12 65 ALA A N 1
ATOM 514 C CA . ALA A 1 65 ? 3.622 -5.967 -12.437 1.00 92.12 65 ALA A CA 1
ATOM 515 C C . ALA A 1 65 ? 2.774 -5.344 -13.562 1.00 92.12 65 ALA A C 1
ATOM 517 O O . ALA A 1 65 ? 1.638 -5.773 -13.772 1.00 92.12 65 ALA A O 1
ATOM 518 N N . GLY A 1 66 ? 3.328 -4.401 -14.333 1.00 92.19 66 GLY A N 1
ATOM 519 C CA . GLY A 1 66 ? 2.664 -3.766 -15.478 1.00 92.19 66 GLY A CA 1
ATOM 520 C C . GLY A 1 66 ? 2.356 -4.712 -16.642 1.00 92.19 66 GLY A C 1
ATOM 521 O O . GLY A 1 66 ? 1.420 -4.467 -17.401 1.00 92.19 66 GLY A O 1
ATOM 522 N N . ILE A 1 67 ? 3.093 -5.821 -16.759 1.00 90.12 67 ILE A N 1
ATOM 523 C CA . ILE A 1 67 ? 2.902 -6.831 -17.812 1.00 90.12 67 ILE A CA 1
ATOM 524 C C . ILE A 1 67 ? 1.761 -7.794 -17.450 1.00 90.12 67 ILE A C 1
ATOM 526 O O . ILE A 1 67 ? 1.142 -8.383 -18.337 1.00 90.12 67 ILE A O 1
ATOM 530 N N . SER A 1 68 ? 1.431 -7.933 -16.164 1.00 90.12 68 SER A N 1
ATOM 531 C CA . SER A 1 68 ? 0.315 -8.767 -15.712 1.00 90.12 68 SER A CA 1
ATOM 532 C C . SER A 1 68 ? -1.033 -8.302 -16.286 1.00 90.12 68 SER A C 1
ATOM 534 O O . SER A 1 68 ? -1.215 -7.136 -16.646 1.00 90.12 68 SER A O 1
ATOM 536 N N . LYS A 1 69 ? -2.038 -9.192 -16.300 1.00 92.00 69 LYS A N 1
ATOM 537 C CA . LYS A 1 69 ? -3.409 -8.832 -16.710 1.00 92.00 69 LYS A CA 1
ATOM 538 C C . LYS A 1 69 ? -3.969 -7.671 -15.878 1.00 92.00 69 LYS A C 1
ATOM 540 O O . LYS A 1 69 ? -4.664 -6.820 -16.420 1.00 92.00 69 LYS A O 1
ATOM 545 N N . ALA A 1 70 ? -3.679 -7.622 -14.577 1.00 93.88 70 ALA A N 1
ATOM 546 C CA . ALA A 1 70 ? -4.095 -6.511 -13.724 1.00 93.88 70 ALA A CA 1
ATOM 547 C C . ALA A 1 70 ? -3.351 -5.215 -14.085 1.00 93.88 70 ALA A C 1
ATOM 549 O O . ALA A 1 70 ? -3.981 -4.167 -14.217 1.00 93.88 70 ALA A O 1
ATOM 550 N N . GLY A 1 71 ? -2.039 -5.300 -14.315 1.00 95.06 71 GLY A N 1
ATOM 551 C CA . GLY A 1 71 ? -1.191 -4.161 -14.658 1.00 95.06 71 GLY A CA 1
ATOM 552 C C . GLY A 1 71 ? -1.565 -3.495 -15.979 1.00 95.06 71 GLY A C 1
ATOM 553 O O . GLY A 1 71 ? -1.789 -2.288 -16.016 1.00 95.06 71 GLY A O 1
ATOM 554 N N . GLN A 1 72 ? -1.756 -4.271 -17.049 1.00 94.75 72 GLN A N 1
ATOM 555 C CA . GLN A 1 72 ? -2.169 -3.738 -18.358 1.00 94.75 72 GLN A CA 1
ATOM 556 C C . GLN A 1 72 ? -3.506 -2.983 -18.280 1.00 94.75 72 GLN A C 1
ATOM 558 O O . GLN A 1 72 ? -3.722 -1.950 -18.926 1.00 94.75 72 GLN A O 1
ATOM 563 N N . ARG A 1 73 ? -4.417 -3.478 -17.440 1.00 96.12 73 ARG A N 1
ATOM 564 C CA . ARG A 1 73 ? -5.708 -2.839 -17.189 1.00 96.12 73 ARG A CA 1
ATOM 565 C C . ARG A 1 73 ? -5.565 -1.566 -16.369 1.00 96.12 73 ARG A C 1
ATOM 567 O O . ARG A 1 73 ? -6.114 -0.539 -16.745 1.00 96.12 73 ARG A O 1
ATOM 574 N N . LEU A 1 74 ? -4.783 -1.590 -15.295 1.00 96.75 74 LEU A N 1
ATOM 575 C CA . LEU A 1 74 ? -4.492 -0.396 -14.497 1.00 96.75 74 LEU A CA 1
ATOM 576 C C . LEU A 1 74 ? -3.788 0.685 -15.325 1.00 96.75 74 LEU A C 1
ATOM 578 O O . LEU A 1 74 ? -4.088 1.873 -15.173 1.00 96.75 74 LEU A O 1
ATOM 582 N N . TRP A 1 75 ? -2.916 0.288 -16.249 1.00 94.88 75 TRP A N 1
ATOM 583 C CA . TRP A 1 75 ? -2.279 1.200 -17.186 1.00 94.88 75 TRP A CA 1
ATOM 584 C C . TRP A 1 75 ? -3.301 1.926 -18.065 1.00 94.88 75 TRP A C 1
ATOM 586 O O . TRP A 1 75 ? -3.369 3.158 -18.052 1.00 94.88 75 TRP A O 1
ATOM 596 N N . SER A 1 76 ? -4.118 1.161 -18.793 1.00 93.69 76 SER A N 1
ATOM 597 C CA . SER A 1 76 ? -5.098 1.689 -19.751 1.00 93.69 76 SER A CA 1
ATOM 598 C C . SER A 1 76 ? -6.239 2.459 -19.080 1.00 93.69 76 SER A C 1
ATOM 600 O O . SER A 1 76 ? -6.604 3.550 -19.518 1.00 93.69 76 SER A O 1
ATOM 602 N N . GLU A 1 77 ? -6.784 1.935 -17.983 1.00 93.56 77 GLU A N 1
ATOM 603 C CA . GLU A 1 77 ? -7.937 2.516 -17.294 1.00 93.56 77 GLU A CA 1
ATOM 604 C C . GLU A 1 77 ? -7.559 3.752 -16.461 1.00 93.56 77 GLU A C 1
ATOM 606 O O . GLU A 1 77 ? -8.396 4.646 -16.268 1.00 93.56 77 GLU A O 1
ATOM 611 N N . LYS A 1 78 ? -6.318 3.813 -15.948 1.00 93.19 78 LYS A N 1
ATOM 612 C CA . LYS A 1 78 ? -5.922 4.792 -14.927 1.00 93.19 78 LYS A CA 1
ATOM 613 C C . LYS A 1 78 ? -4.595 5.493 -15.198 1.00 93.19 78 LYS A C 1
ATOM 615 O O . LYS A 1 78 ? -4.605 6.719 -15.325 1.00 93.19 78 LYS A O 1
ATOM 620 N N . VAL A 1 79 ? -3.472 4.775 -15.259 1.00 92.56 79 VAL A N 1
ATOM 621 C CA . VAL A 1 79 ? -2.138 5.413 -15.241 1.00 92.56 79 VAL A CA 1
ATOM 622 C C . VAL A 1 79 ? -1.911 6.307 -16.457 1.00 92.56 79 VAL A C 1
ATOM 624 O O . VAL A 1 79 ? -1.420 7.425 -16.303 1.00 92.56 79 VAL A O 1
ATOM 627 N N . HIS A 1 80 ? -2.375 5.899 -17.641 1.00 90.88 80 HIS A N 1
ATOM 628 C CA . HIS A 1 80 ? -2.262 6.720 -18.846 1.00 90.88 80 HIS A CA 1
ATOM 629 C C . HIS A 1 80 ? -2.927 8.099 -18.677 1.00 90.88 80 HIS A C 1
ATOM 631 O O . HIS A 1 80 ? -2.316 9.136 -18.936 1.00 90.88 80 HIS A O 1
ATOM 637 N N . ARG A 1 81 ? -4.162 8.129 -18.161 1.00 91.94 81 ARG A N 1
ATOM 638 C CA . ARG A 1 81 ? -4.908 9.374 -17.909 1.00 91.94 81 ARG A CA 1
ATOM 639 C C . ARG A 1 81 ? -4.318 10.177 -16.746 1.00 91.94 81 ARG A C 1
ATOM 641 O O . ARG A 1 81 ? -4.335 11.404 -16.772 1.00 91.94 81 ARG A O 1
ATOM 648 N N . MET A 1 82 ? -3.799 9.493 -15.727 1.00 92.81 82 MET A N 1
ATOM 649 C CA . MET A 1 82 ? -3.125 10.116 -14.588 1.00 92.81 82 MET A CA 1
ATOM 650 C C . MET A 1 82 ? -1.910 10.928 -15.048 1.00 92.81 82 MET A C 1
ATOM 652 O O . MET A 1 82 ? -1.774 12.079 -14.651 1.00 92.81 82 MET A O 1
ATOM 656 N N . PHE A 1 83 ? -1.093 10.402 -15.965 1.00 91.94 83 PHE A N 1
ATOM 657 C CA . PHE A 1 83 ? 0.048 11.134 -16.533 1.00 91.94 83 PHE A CA 1
ATOM 658 C C . PHE A 1 83 ? -0.332 12.314 -17.422 1.00 91.94 83 PHE A C 1
ATOM 660 O O . PHE A 1 83 ? 0.430 13.275 -17.495 1.00 91.94 83 PHE A O 1
ATOM 667 N N . GLN A 1 84 ? -1.490 12.270 -18.082 1.00 91.00 84 GLN A N 1
ATOM 668 C CA . GLN A 1 84 ? -1.993 13.423 -18.835 1.00 91.00 84 GLN A CA 1
ATOM 669 C C . GLN A 1 84 ? -2.361 14.588 -17.905 1.00 91.00 84 GLN A C 1
ATOM 671 O O . GLN A 1 84 ? -2.168 15.743 -18.267 1.00 91.00 84 GLN A O 1
ATOM 676 N N . LYS A 1 85 ? -2.870 14.291 -16.702 1.00 92.25 85 LYS A N 1
ATOM 677 C CA . LYS A 1 85 ? -3.287 15.304 -15.718 1.00 92.25 85 LYS A CA 1
ATOM 678 C C . LYS A 1 85 ? -2.161 15.749 -14.786 1.00 92.25 85 LYS A C 1
ATOM 680 O O . LYS A 1 85 ? -2.119 16.905 -14.385 1.00 92.25 85 LYS A O 1
ATOM 685 N N . ASN A 1 86 ? -1.264 14.835 -14.426 1.00 93.00 86 ASN A N 1
ATOM 686 C CA . ASN A 1 86 ? -0.186 15.055 -13.470 1.00 93.00 86 ASN A CA 1
ATOM 687 C C . ASN A 1 86 ? 1.173 14.973 -14.182 1.00 93.00 86 ASN A C 1
ATOM 689 O O . ASN A 1 86 ? 1.896 13.975 -14.107 1.00 93.00 86 ASN A O 1
ATOM 693 N N . VAL A 1 87 ? 1.519 16.049 -14.893 1.00 91.75 87 VAL A N 1
ATOM 694 C CA . VAL A 1 87 ? 2.786 16.162 -15.637 1.00 91.75 87 VAL A CA 1
ATOM 695 C C . VAL A 1 87 ? 4.018 16.073 -14.731 1.00 91.75 87 VAL A C 1
ATOM 697 O O . VAL A 1 87 ? 5.045 15.541 -15.150 1.00 91.75 87 VAL A O 1
ATOM 700 N N . GLY A 1 88 ? 3.911 16.521 -13.475 1.00 92.88 88 GLY A N 1
ATOM 701 C CA . GLY A 1 88 ? 4.982 16.410 -12.484 1.00 92.88 88 GLY A CA 1
ATOM 702 C C . GLY A 1 88 ? 5.285 14.957 -12.119 1.00 92.88 88 GLY A C 1
ATOM 703 O O . GLY A 1 88 ? 6.449 14.560 -12.110 1.00 92.88 88 GLY A O 1
ATOM 704 N N . LEU A 1 89 ? 4.246 14.143 -11.900 1.00 92.12 89 LEU A N 1
ATOM 705 C CA . LEU A 1 89 ? 4.401 12.705 -11.681 1.00 92.12 89 LEU A CA 1
ATOM 706 C C . LEU A 1 89 ? 5.012 12.016 -12.905 1.00 92.12 89 LEU A C 1
ATOM 708 O O . LEU A 1 89 ? 5.953 11.242 -12.755 1.00 92.12 89 LEU A O 1
ATOM 712 N N . LYS A 1 90 ? 4.521 12.329 -14.113 1.00 92.94 90 LYS A N 1
ATOM 713 C CA . LYS A 1 90 ? 5.077 11.786 -15.363 1.00 92.94 90 LYS A CA 1
ATOM 714 C C . LYS A 1 90 ? 6.578 12.071 -15.470 1.00 92.94 90 LYS A C 1
ATOM 716 O O . LYS A 1 90 ? 7.344 11.161 -15.774 1.00 92.94 90 LYS A O 1
ATOM 721 N N . ARG A 1 91 ? 6.993 13.312 -15.194 1.00 92.19 91 ARG A N 1
ATOM 722 C CA . ARG A 1 91 ? 8.405 13.713 -15.191 1.00 92.19 91 ARG A CA 1
ATOM 723 C C . ARG A 1 91 ? 9.203 12.943 -14.138 1.00 92.19 91 ARG A C 1
ATOM 725 O O . ARG A 1 91 ? 10.221 12.362 -14.485 1.00 92.19 91 ARG A O 1
ATOM 732 N N . LYS A 1 92 ? 8.712 12.872 -12.896 1.00 91.38 92 LYS A N 1
ATOM 733 C CA . LYS A 1 92 ? 9.391 12.163 -11.800 1.00 91.38 92 LYS A CA 1
ATOM 734 C C . LYS A 1 92 ? 9.606 10.680 -12.113 1.00 91.38 92 LYS A C 1
ATOM 736 O O . LYS A 1 92 ? 10.675 10.152 -11.833 1.00 91.38 92 LYS A O 1
ATOM 741 N N . ILE A 1 93 ? 8.611 10.015 -12.705 1.00 92.12 93 ILE A N 1
ATOM 742 C CA . ILE A 1 93 ? 8.759 8.627 -13.158 1.00 92.12 93 ILE A CA 1
ATOM 743 C C . ILE A 1 93 ? 9.804 8.550 -14.271 1.00 92.12 93 ILE A C 1
ATOM 745 O O . ILE A 1 93 ? 10.719 7.746 -14.163 1.00 92.12 93 ILE A O 1
ATOM 749 N N . ALA A 1 94 ? 9.716 9.405 -15.296 1.00 90.75 94 ALA A N 1
ATOM 750 C CA . ALA A 1 94 ? 10.659 9.408 -16.415 1.00 90.75 94 ALA A CA 1
ATOM 751 C C . ALA A 1 94 ? 12.120 9.636 -15.981 1.00 90.75 94 ALA A C 1
ATOM 753 O O . ALA A 1 94 ? 13.006 8.956 -16.484 1.00 90.75 94 ALA A O 1
ATOM 754 N N . GLU A 1 95 ? 12.367 10.533 -15.023 1.00 90.44 95 GLU A N 1
ATOM 755 C CA . GLU A 1 95 ? 13.692 10.770 -14.420 1.00 90.44 95 GLU A CA 1
ATOM 756 C C . GLU A 1 95 ? 14.236 9.532 -13.689 1.00 90.44 95 GLU A C 1
ATOM 758 O O . GLU A 1 95 ? 15.447 9.315 -13.631 1.00 90.44 95 GLU A O 1
ATOM 763 N N . GLY A 1 96 ? 13.341 8.711 -13.138 1.00 87.00 96 GLY A N 1
ATOM 764 C CA . GLY A 1 96 ? 13.679 7.467 -12.457 1.00 87.00 96 GLY A CA 1
ATOM 765 C C . GLY A 1 96 ? 13.891 6.269 -13.381 1.00 87.00 96 GLY A C 1
ATOM 766 O O . GLY A 1 96 ? 14.393 5.238 -12.932 1.00 87.00 96 GLY A O 1
ATOM 767 N N . LEU A 1 97 ? 13.516 6.373 -14.659 1.00 89.25 97 LEU A N 1
ATOM 768 C CA . LEU A 1 97 ? 13.654 5.285 -15.620 1.00 89.25 97 LEU A CA 1
ATOM 769 C C . LEU A 1 97 ? 15.103 5.169 -16.101 1.00 89.25 97 LEU A C 1
ATOM 771 O O . LEU A 1 97 ? 15.641 6.060 -16.757 1.00 89.25 97 LEU A O 1
ATOM 775 N N . LYS A 1 98 ? 15.729 4.028 -15.819 1.00 86.19 98 LYS A N 1
ATOM 776 C CA . LYS A 1 98 ? 17.087 3.697 -16.258 1.00 86.19 98 LYS A CA 1
ATOM 777 C C . LYS A 1 98 ? 17.079 2.354 -16.948 1.00 86.19 98 LYS A C 1
ATOM 779 O O . LYS A 1 98 ? 16.417 1.428 -16.509 1.00 86.19 98 LYS A O 1
ATOM 784 N N . TYR A 1 99 ? 17.848 2.209 -18.012 1.00 83.00 99 TYR A N 1
ATOM 785 C CA . TYR A 1 99 ? 18.037 0.894 -18.600 1.00 83.00 99 TYR A CA 1
ATOM 786 C C . TYR A 1 99 ? 19.242 0.191 -17.978 1.00 83.00 99 TYR A C 1
ATOM 788 O O . TYR A 1 99 ? 20.325 0.774 -17.937 1.00 83.00 99 TYR A O 1
ATOM 796 N N . ALA A 1 100 ? 19.083 -1.077 -17.608 1.00 83.25 100 ALA A N 1
ATOM 797 C CA . ALA A 1 100 ? 20.169 -1.933 -17.143 1.00 83.25 100 ALA A CA 1
ATOM 798 C C . ALA A 1 100 ? 20.309 -3.185 -18.013 1.00 83.25 100 ALA A C 1
ATOM 800 O O . ALA A 1 100 ? 19.332 -3.683 -18.578 1.00 83.25 100 ALA A O 1
ATOM 801 N N . ASN A 1 101 ? 21.537 -3.689 -18.115 1.00 86.25 101 ASN A N 1
ATOM 802 C CA . ASN A 1 101 ? 21.810 -4.989 -18.714 1.00 86.25 101 ASN A CA 1
ATOM 803 C C . ASN A 1 101 ? 21.465 -6.073 -17.696 1.00 86.25 101 ASN A C 1
ATOM 805 O O . ASN A 1 101 ? 21.985 -6.055 -16.584 1.00 86.25 101 ASN A O 1
ATOM 809 N N . 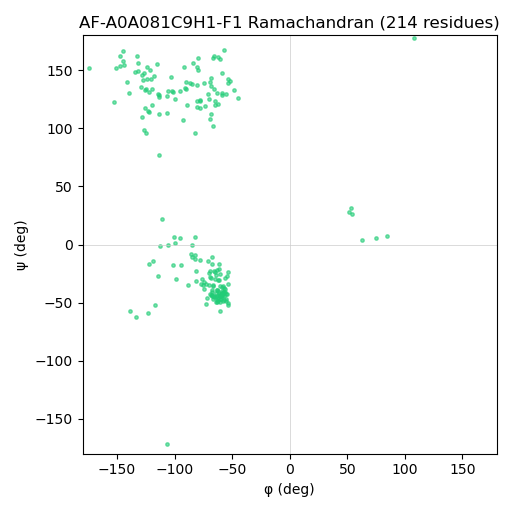LEU A 1 102 ? 20.594 -7.006 -18.074 1.00 80.94 102 LEU A N 1
ATOM 810 C CA . LEU A 1 102 ? 20.300 -8.171 -17.257 1.00 80.94 102 LEU A CA 1
ATOM 811 C C . LEU A 1 102 ? 21.280 -9.279 -17.628 1.00 80.94 102 LEU A C 1
ATOM 813 O O . LEU A 1 102 ? 21.331 -9.709 -18.781 1.00 80.94 102 LEU A O 1
ATOM 817 N N . VAL A 1 103 ? 22.054 -9.724 -16.647 1.00 84.00 103 VAL A N 1
ATOM 818 C CA . VAL A 1 103 ? 23.048 -10.784 -16.799 1.00 84.00 103 VAL A CA 1
ATOM 819 C C . VAL A 1 103 ? 22.744 -11.858 -15.757 1.00 84.00 103 VAL A C 1
ATOM 821 O O . VAL A 1 103 ? 22.444 -11.524 -14.612 1.00 84.00 103 VAL A O 1
ATOM 824 N N . THR A 1 104 ? 22.753 -13.135 -16.143 1.00 81.31 104 THR A N 1
ATOM 825 C CA . THR A 1 104 ? 22.604 -14.235 -15.174 1.00 81.31 104 THR A CA 1
ATOM 826 C C . THR A 1 104 ? 23.814 -14.290 -14.231 1.00 81.31 104 THR A C 1
ATOM 828 O O . THR A 1 104 ? 24.884 -13.797 -14.591 1.00 81.31 104 THR A O 1
ATOM 831 N N . PRO A 1 105 ? 23.717 -14.974 -13.075 1.00 81.81 105 PRO A N 1
ATOM 832 C CA . PRO A 1 105 ? 24.891 -15.270 -12.246 1.00 81.81 105 PRO A CA 1
ATOM 833 C C . PRO A 1 105 ? 26.021 -15.988 -13.008 1.00 81.81 105 PRO A C 1
ATOM 835 O O . PRO A 1 105 ? 27.188 -15.823 -12.678 1.00 81.81 105 PRO A O 1
ATOM 838 N N . ALA A 1 106 ? 25.685 -16.736 -14.066 1.00 88.25 106 ALA A N 1
ATOM 839 C CA . ALA A 1 106 ? 26.645 -17.401 -14.950 1.00 88.25 106 ALA A CA 1
ATOM 840 C C . ALA A 1 106 ? 27.241 -16.484 -16.045 1.00 88.25 106 ALA A C 1
ATOM 842 O O . ALA A 1 106 ? 27.933 -16.970 -16.934 1.00 88.25 106 ALA A O 1
ATOM 843 N N . GLY A 1 107 ? 26.954 -15.178 -16.034 1.00 88.31 107 GLY A N 1
ATOM 844 C CA . GLY A 1 107 ? 27.504 -14.213 -16.993 1.00 88.31 107 GLY A CA 1
ATOM 845 C C . GLY A 1 107 ? 26.751 -14.105 -18.326 1.00 88.31 107 GLY A C 1
ATOM 846 O O . GLY A 1 107 ? 27.203 -13.401 -19.227 1.00 88.31 107 GLY A O 1
ATOM 847 N N . ILE A 1 108 ? 25.596 -14.761 -18.483 1.00 91.12 108 ILE A N 1
ATOM 848 C CA . ILE A 1 108 ? 24.837 -14.751 -19.744 1.00 91.12 108 ILE A CA 1
ATOM 849 C C . ILE A 1 108 ? 24.018 -13.467 -19.845 1.00 91.12 108 ILE A C 1
ATOM 851 O O . ILE A 1 108 ? 23.177 -13.200 -18.988 1.00 91.12 108 ILE A O 1
ATOM 855 N N . PHE A 1 109 ? 24.203 -12.699 -20.918 1.00 90.81 109 PHE A N 1
ATOM 856 C CA . PHE A 1 109 ? 23.392 -11.516 -21.196 1.00 90.81 109 PHE A CA 1
ATOM 857 C C . PHE A 1 109 ? 21.982 -11.899 -21.677 1.00 90.81 109 PHE A C 1
ATOM 859 O O . PHE A 1 109 ? 21.813 -12.511 -22.727 1.00 90.81 109 PHE A O 1
ATOM 866 N N . ILE A 1 110 ? 20.960 -11.491 -20.923 1.00 86.12 110 ILE A N 1
ATOM 867 C CA . ILE A 1 110 ? 19.532 -11.771 -21.179 1.00 86.12 110 ILE A CA 1
ATOM 868 C C . ILE A 1 110 ? 18.834 -10.570 -21.857 1.00 86.12 110 ILE A C 1
ATOM 870 O O . ILE A 1 110 ? 17.627 -10.567 -22.133 1.00 86.12 110 ILE A O 1
ATOM 874 N N . GLY A 1 111 ? 19.588 -9.507 -22.135 1.00 83.38 111 GLY A N 1
ATOM 875 C CA . GLY A 1 111 ? 19.090 -8.289 -22.759 1.00 83.38 111 GLY A CA 1
ATOM 876 C C . GLY A 1 111 ? 18.999 -7.105 -21.802 1.00 83.38 111 GLY A C 1
ATOM 877 O O . GLY A 1 111 ? 19.255 -7.192 -20.601 1.00 83.38 111 GLY A O 1
ATOM 878 N N . ARG A 1 112 ? 18.600 -5.963 -22.360 1.00 80.94 112 ARG A N 1
ATOM 879 C CA . ARG A 1 112 ? 18.389 -4.721 -21.615 1.00 80.94 112 ARG A CA 1
ATOM 880 C C . ARG A 1 112 ? 16.982 -4.709 -21.011 1.00 80.94 112 ARG A C 1
ATOM 882 O O . ARG A 1 112 ? 16.022 -5.126 -21.666 1.00 80.94 112 ARG A O 1
ATOM 889 N N . ARG A 1 113 ? 16.837 -4.255 -19.769 1.00 79.75 113 ARG A N 1
ATOM 890 C CA . ARG A 1 113 ? 15.545 -4.064 -19.093 1.00 79.75 113 ARG A CA 1
ATOM 891 C C . ARG A 1 113 ? 15.434 -2.647 -18.558 1.00 79.75 113 ARG A C 1
ATOM 893 O O . ARG A 1 113 ? 16.434 -2.029 -18.200 1.00 79.75 113 ARG A O 1
ATOM 900 N N . LEU A 1 114 ? 14.208 -2.139 -18.551 1.00 81.06 114 LEU A N 1
ATOM 901 C CA . LEU A 1 114 ? 13.879 -0.873 -17.921 1.00 81.06 114 LEU A CA 1
ATOM 902 C C . LEU A 1 114 ? 13.781 -1.102 -16.409 1.00 81.06 114 LEU A C 1
ATOM 904 O O . LEU A 1 114 ? 13.028 -1.962 -15.958 1.00 81.06 114 LEU A O 1
ATOM 908 N N . LEU A 1 115 ? 14.562 -0.351 -15.650 1.00 79.44 115 LEU A N 1
ATOM 909 C CA . LEU A 1 115 ? 14.480 -0.223 -14.207 1.00 79.44 115 LEU A CA 1
ATOM 910 C C . LEU A 1 115 ? 13.814 1.107 -13.885 1.00 79.44 115 LEU A C 1
ATOM 912 O O . LEU A 1 115 ? 14.046 2.110 -14.560 1.00 79.44 115 LEU A O 1
ATOM 916 N N . VAL A 1 116 ? 13.014 1.116 -12.830 1.00 80.38 116 VAL A N 1
ATOM 917 C CA . VAL A 1 116 ? 12.443 2.333 -12.266 1.00 80.38 116 VAL A CA 1
ATOM 918 C C . VAL A 1 116 ? 13.054 2.532 -10.888 1.00 80.38 116 VAL A C 1
ATOM 920 O O . VAL A 1 116 ? 13.056 1.612 -10.072 1.00 80.38 116 VAL A O 1
ATOM 923 N N . SER A 1 117 ? 13.619 3.710 -10.636 1.00 80.69 117 SER A N 1
ATOM 924 C CA . SER A 1 117 ? 14.083 4.057 -9.298 1.00 80.69 117 SER A CA 1
ATOM 925 C C . SER A 1 117 ? 12.896 4.090 -8.343 1.00 80.69 117 SER A C 1
ATOM 927 O O . SER A 1 117 ? 11.886 4.746 -8.619 1.00 80.69 117 SER A O 1
ATOM 929 N N . THR A 1 118 ? 13.035 3.413 -7.216 1.00 85.81 118 THR A N 1
ATOM 930 C CA . THR A 1 118 ? 12.088 3.492 -6.112 1.00 85.81 118 THR A CA 1
ATOM 931 C C . THR A 1 118 ? 12.337 4.749 -5.283 1.00 85.81 118 THR A C 1
ATOM 933 O O . THR A 1 118 ? 13.400 5.365 -5.352 1.00 85.81 118 THR A O 1
ATOM 936 N N . ASP A 1 119 ? 11.323 5.148 -4.524 1.00 91.94 119 ASP A N 1
ATOM 937 C CA . ASP A 1 119 ? 11.415 6.200 -3.514 1.00 91.94 119 ASP A CA 1
ATOM 938 C C . ASP A 1 119 ? 10.884 5.585 -2.219 1.00 91.94 119 ASP A C 1
ATOM 940 O O . ASP A 1 119 ? 9.672 5.403 -2.072 1.00 91.94 119 ASP A O 1
ATOM 944 N N . GLU A 1 120 ? 11.807 5.150 -1.361 1.00 92.06 120 GLU A N 1
ATOM 945 C CA . GLU A 1 120 ? 11.511 4.335 -0.176 1.00 92.06 120 GLU A CA 1
ATOM 946 C C . GLU A 1 120 ? 10.562 5.063 0.768 1.00 92.06 120 GLU A C 1
ATOM 948 O O . GLU A 1 120 ? 9.508 4.529 1.085 1.00 92.06 120 GLU A O 1
ATOM 953 N N . THR A 1 121 ? 10.818 6.338 1.067 1.00 95.44 121 THR A N 1
ATOM 954 C CA . THR A 1 121 ? 9.941 7.165 1.908 1.00 95.44 121 THR A CA 1
ATOM 955 C C . THR A 1 121 ? 8.500 7.191 1.398 1.00 95.44 121 THR A C 1
ATOM 957 O O . THR A 1 121 ? 7.542 7.100 2.168 1.00 95.44 121 THR A O 1
ATOM 960 N N . ARG A 1 122 ? 8.309 7.316 0.080 1.00 96.56 122 ARG A N 1
ATOM 961 C CA . ARG A 1 122 ? 6.963 7.345 -0.512 1.00 96.56 122 ARG A CA 1
ATOM 962 C C . ARG A 1 122 ? 6.309 5.970 -0.493 1.00 96.56 122 ARG A C 1
ATOM 964 O O . ARG A 1 122 ? 5.091 5.881 -0.354 1.00 96.56 122 ARG A O 1
ATOM 971 N N . PHE A 1 123 ? 7.093 4.907 -0.641 1.00 96.94 123 PHE A N 1
ATOM 972 C CA . PHE A 1 123 ? 6.599 3.540 -0.513 1.00 96.94 123 PHE A CA 1
ATOM 973 C C . PHE A 1 123 ? 6.194 3.242 0.928 1.00 96.94 123 PHE A C 1
ATOM 975 O O . PHE A 1 123 ? 5.084 2.759 1.141 1.00 96.94 123 PHE A O 1
ATOM 982 N N . ASP A 1 124 ? 7.012 3.635 1.898 1.00 96.81 124 ASP A N 1
ATOM 983 C CA . ASP A 1 124 ? 6.736 3.501 3.324 1.00 96.81 124 ASP A CA 1
ATOM 984 C C . ASP A 1 124 ? 5.461 4.242 3.709 1.00 96.81 124 ASP A C 1
ATOM 986 O O . ASP A 1 124 ? 4.609 3.674 4.382 1.00 96.81 124 ASP A O 1
ATOM 990 N N . ASN A 1 125 ? 5.239 5.463 3.215 1.00 97.50 125 ASN A N 1
ATOM 991 C CA . ASN A 1 125 ? 3.988 6.187 3.464 1.00 97.50 125 ASN A CA 1
ATOM 992 C C . ASN A 1 125 ? 2.746 5.384 3.039 1.00 97.50 125 ASN A C 1
ATOM 994 O O . ASN A 1 125 ? 1.746 5.354 3.761 1.00 97.50 125 ASN A O 1
ATOM 998 N N . VAL A 1 126 ? 2.806 4.722 1.879 1.00 98.50 126 VAL A N 1
ATOM 999 C CA . VAL A 1 126 ? 1.707 3.895 1.358 1.00 98.50 126 VAL A CA 1
ATOM 1000 C C . VAL A 1 126 ? 1.582 2.599 2.154 1.00 98.50 126 VAL A C 1
ATOM 1002 O O . VAL A 1 126 ? 0.494 2.272 2.629 1.00 98.50 126 VAL A O 1
ATOM 1005 N N . VAL A 1 127 ? 2.683 1.869 2.330 1.00 98.50 127 VAL A N 1
ATOM 1006 C CA . VAL A 1 127 ? 2.707 0.573 3.017 1.00 98.50 127 VAL A CA 1
ATOM 1007 C C . VAL A 1 127 ? 2.307 0.727 4.481 1.00 98.50 127 VAL A C 1
ATOM 1009 O O . VAL A 1 127 ? 1.434 0.000 4.945 1.00 98.50 127 VAL A O 1
ATOM 1012 N N . ASN A 1 128 ? 2.822 1.730 5.189 1.00 97.69 128 ASN A N 1
ATOM 1013 C CA . ASN A 1 128 ? 2.494 1.991 6.590 1.00 97.69 128 ASN A CA 1
ATOM 1014 C C . ASN A 1 128 ? 1.010 2.340 6.763 1.00 97.69 128 ASN A C 1
ATOM 1016 O O . ASN A 1 128 ? 0.371 1.891 7.716 1.00 97.69 128 ASN A O 1
ATOM 1020 N N . LYS A 1 129 ? 0.427 3.111 5.833 1.00 98.31 129 LYS A N 1
ATOM 1021 C CA . LYS A 1 129 ? -1.015 3.401 5.829 1.00 98.31 129 LYS A CA 1
ATOM 1022 C C . LYS A 1 129 ? -1.838 2.127 5.613 1.00 98.31 129 LYS A C 1
ATOM 1024 O O . LYS A 1 129 ? -2.838 1.928 6.305 1.00 98.31 129 LYS A O 1
ATOM 1029 N N . ILE A 1 130 ? -1.399 1.254 4.702 1.00 98.75 130 ILE A N 1
ATOM 1030 C CA . ILE A 1 130 ? -2.037 -0.043 4.450 1.00 98.75 130 ILE A CA 1
ATOM 1031 C C . ILE A 1 130 ? -1.949 -0.933 5.691 1.00 98.75 130 ILE A C 1
ATOM 1033 O O . ILE A 1 130 ? -2.979 -1.418 6.145 1.00 98.75 130 ILE A O 1
ATOM 1037 N N . VAL A 1 131 ? -0.769 -1.087 6.291 1.00 98.50 131 VAL A N 1
ATOM 1038 C CA . VAL A 1 131 ? -0.553 -1.913 7.489 1.00 98.50 131 VAL A CA 1
ATOM 1039 C C . VAL A 1 131 ? -1.394 -1.432 8.667 1.00 98.50 131 VAL A C 1
ATOM 1041 O O . VAL A 1 131 ? -2.042 -2.250 9.307 1.00 98.50 131 VAL A O 1
ATOM 1044 N N . LYS A 1 132 ? -1.496 -0.118 8.912 1.00 98.00 132 LYS A N 1
ATOM 1045 C CA . LYS A 1 132 ? -2.404 0.428 9.942 1.00 98.00 132 LYS A CA 1
ATOM 1046 C C . LYS A 1 132 ? -3.864 0.034 9.699 1.00 98.00 132 LYS A C 1
ATOM 1048 O O . LYS A 1 132 ? -4.581 -0.298 10.639 1.00 98.00 132 LYS A O 1
ATOM 1053 N N . GLY A 1 133 ? -4.298 0.069 8.440 1.00 98.25 133 GLY A N 1
ATOM 1054 C CA . GLY A 1 133 ? -5.642 -0.342 8.047 1.00 98.25 133 GLY A CA 1
ATOM 1055 C C . GLY A 1 133 ? -5.881 -1.848 8.174 1.00 98.25 133 GLY A C 1
ATOM 1056 O O . GLY A 1 133 ? -6.919 -2.256 8.687 1.00 98.25 133 GLY A O 1
ATOM 1057 N N . LEU A 1 134 ? -4.918 -2.674 7.760 1.00 98.56 134 LEU A N 1
ATOM 1058 C CA . LEU A 1 134 ? -4.996 -4.130 7.889 1.00 98.56 134 LEU A CA 1
ATOM 1059 C C . LEU A 1 134 ? -4.951 -4.568 9.351 1.00 98.56 134 LEU A C 1
ATOM 1061 O O . LEU A 1 134 ? -5.714 -5.445 9.734 1.00 98.56 134 LEU A O 1
ATOM 1065 N N . TYR A 1 135 ? -4.129 -3.918 10.177 1.00 97.44 135 TYR A N 1
ATOM 1066 C CA . TYR A 1 135 ? -4.093 -4.144 11.619 1.00 97.44 135 TYR A CA 1
ATOM 1067 C C . TYR A 1 135 ? -5.485 -3.936 12.227 1.00 97.44 135 TYR A C 1
ATOM 1069 O O . TYR A 1 135 ? -5.990 -4.808 12.931 1.00 97.44 135 TYR A O 1
ATOM 1077 N N . TYR A 1 136 ? -6.142 -2.820 11.895 1.00 96.94 136 TYR A N 1
ATOM 1078 C CA . TYR A 1 136 ? -7.509 -2.562 12.342 1.00 96.94 136 TYR A CA 1
ATOM 1079 C C . TYR A 1 136 ? -8.503 -3.616 11.849 1.00 96.94 136 TYR A C 1
ATOM 1081 O O . TYR A 1 136 ? -9.336 -4.080 12.622 1.00 96.94 136 TYR A O 1
ATOM 1089 N N . PHE A 1 137 ? -8.416 -3.998 10.576 1.00 97.75 137 PHE A N 1
ATOM 1090 C CA . PHE A 1 137 ? -9.317 -4.978 9.977 1.00 97.75 137 PHE A CA 1
ATOM 1091 C C . PHE A 1 137 ? -9.185 -6.374 10.604 1.00 97.75 137 PHE A C 1
ATOM 1093 O O . PHE A 1 137 ? -10.200 -6.985 10.923 1.00 97.75 137 PHE A O 1
ATOM 1100 N N . GLU A 1 138 ? -7.959 -6.860 10.807 1.00 97.19 138 GLU A N 1
ATOM 1101 C CA . GLU A 1 138 ? -7.708 -8.211 11.328 1.00 97.19 138 GLU A CA 1
ATOM 1102 C C . GLU A 1 138 ? -7.942 -8.322 12.834 1.00 97.19 138 GLU A C 1
ATOM 1104 O O . GLU A 1 138 ? -8.382 -9.358 13.327 1.00 97.19 138 GLU A O 1
ATOM 1109 N N . TYR A 1 139 ? -7.642 -7.259 13.584 1.00 94.00 139 TYR A N 1
ATOM 1110 C CA . TYR A 1 139 ? -7.633 -7.320 15.044 1.00 94.00 139 TYR A CA 1
ATOM 1111 C C . TYR A 1 139 ? -8.728 -6.498 15.717 1.00 94.00 139 TYR A C 1
ATOM 1113 O O . TYR A 1 139 ? -8.813 -6.507 16.943 1.00 94.00 139 TYR A O 1
ATOM 1121 N N . ASN A 1 140 ? -9.558 -5.800 14.937 1.00 93.06 140 ASN A N 1
ATOM 1122 C CA . ASN A 1 140 ? -10.656 -4.953 15.409 1.00 93.06 140 ASN A CA 1
ATOM 1123 C C . ASN A 1 140 ? -10.223 -3.880 16.435 1.00 93.06 140 ASN A C 1
ATOM 1125 O O . ASN A 1 140 ? -11.012 -3.422 17.262 1.00 93.06 140 ASN A O 1
ATOM 1129 N N . GLU A 1 141 ? -8.955 -3.466 16.377 1.00 92.00 141 GLU A N 1
ATOM 1130 C CA . GLU A 1 141 ? -8.326 -2.467 17.243 1.00 92.00 141 GLU A CA 1
ATOM 1131 C C . GLU A 1 141 ? -7.366 -1.615 16.399 1.00 92.00 141 GLU A C 1
ATOM 1133 O O . GLU A 1 141 ? -6.688 -2.161 15.530 1.00 92.00 141 GLU A O 1
ATOM 1138 N N . PRO A 1 142 ? -7.279 -0.287 16.591 1.00 94.25 142 PRO A N 1
ATOM 1139 C CA . PRO A 1 142 ? -6.309 0.519 15.856 1.00 94.25 142 PRO A CA 1
ATOM 1140 C C . PRO A 1 142 ? -4.884 0.179 16.305 1.00 94.25 142 PRO A C 1
ATOM 1142 O O . PRO A 1 142 ? -4.641 -0.025 17.495 1.00 94.25 142 PRO A O 1
ATOM 1145 N N . LEU A 1 143 ? -3.932 0.180 15.365 1.00 94.69 143 LEU A N 1
ATOM 1146 C CA . LEU A 1 143 ? -2.516 0.130 15.725 1.00 94.69 143 LEU A CA 1
ATOM 1147 C C . LEU A 1 143 ? -2.196 1.353 16.608 1.00 94.69 143 LEU A C 1
ATOM 1149 O O . LEU A 1 143 ? -2.556 2.470 16.211 1.00 94.69 143 LEU A O 1
ATOM 1153 N N . PRO A 1 144 ? -1.535 1.179 17.768 1.00 92.56 144 PRO A N 1
ATOM 1154 C CA . PRO A 1 144 ? -1.165 2.301 18.627 1.00 92.56 144 PRO A CA 1
ATOM 1155 C C . PRO A 1 144 ? -0.376 3.377 17.867 1.00 92.56 144 PRO A C 1
ATOM 1157 O O . PRO A 1 144 ? 0.405 3.076 16.963 1.00 92.56 144 PRO A O 1
ATOM 1160 N N . LEU A 1 145 ? -0.618 4.652 18.181 1.00 92.00 145 LEU A N 1
ATOM 1161 C CA . LEU A 1 145 ? -0.100 5.783 17.391 1.00 92.00 145 LEU A CA 1
ATOM 1162 C C . LEU A 1 145 ? 1.419 5.947 17.522 1.00 92.00 145 LEU A C 1
ATOM 1164 O O . LEU A 1 145 ? 2.059 6.521 16.644 1.00 92.00 145 LEU A O 1
ATOM 1168 N N . GLU A 1 146 ? 1.955 5.459 18.629 1.00 90.44 146 GLU A N 1
ATOM 1169 C CA . GLU A 1 146 ? 3.354 5.405 19.020 1.00 90.44 146 GLU A CA 1
ATOM 1170 C C . GLU A 1 146 ? 4.111 4.218 18.414 1.00 90.44 146 GLU A C 1
ATOM 1172 O O . GLU A 1 146 ? 5.333 4.177 18.525 1.00 90.44 146 GLU A O 1
ATOM 1177 N N . ALA A 1 147 ? 3.407 3.279 17.772 1.00 93.06 147 ALA A N 1
ATOM 1178 C CA . ALA A 1 147 ? 4.023 2.131 17.127 1.00 93.06 147 ALA A CA 1
ATOM 1179 C C . ALA A 1 147 ? 5.014 2.580 16.050 1.00 93.06 147 ALA A C 1
ATOM 1181 O O . ALA A 1 147 ? 4.667 3.343 15.139 1.00 93.06 147 ALA A O 1
ATOM 1182 N N . GLU A 1 148 ? 6.231 2.056 16.123 1.00 94.25 148 GLU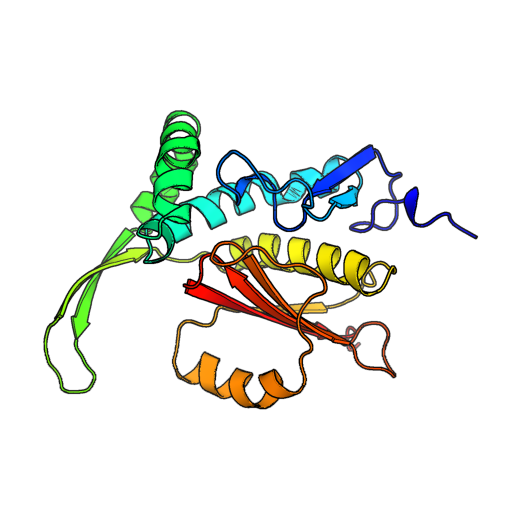 A N 1
ATOM 1183 C CA . GLU A 1 148 ? 7.197 2.192 15.047 1.00 94.25 148 GLU A CA 1
ATOM 1184 C C . GLU A 1 148 ? 6.889 1.158 13.967 1.00 94.25 148 GLU A C 1
ATOM 1186 O O . GLU A 1 148 ? 6.558 0.010 14.267 1.00 94.25 148 GLU A O 1
ATOM 1191 N N . ILE A 1 149 ? 6.959 1.577 12.703 1.00 96.12 149 ILE A N 1
ATOM 1192 C CA . ILE A 1 149 ? 6.691 0.719 11.550 1.00 96.12 149 ILE A CA 1
ATOM 1193 C C . ILE A 1 149 ? 7.927 0.734 10.663 1.00 96.12 149 ILE A C 1
ATOM 1195 O O . ILE A 1 149 ? 8.256 1.771 10.088 1.00 96.12 149 ILE A O 1
ATOM 1199 N N . THR A 1 150 ? 8.578 -0.418 10.540 1.00 95.62 150 THR A N 1
ATOM 1200 C CA . THR A 1 150 ? 9.718 -0.613 9.640 1.00 95.62 150 THR A CA 1
ATOM 1201 C C . THR A 1 150 ? 9.276 -1.452 8.455 1.00 95.62 150 THR A C 1
ATOM 1203 O O . THR A 1 150 ? 8.718 -2.535 8.640 1.00 95.62 150 THR A O 1
ATOM 1206 N N . THR A 1 151 ? 9.543 -0.965 7.246 1.00 96.38 151 THR A N 1
ATOM 1207 C CA . THR A 1 151 ? 9.174 -1.624 5.993 1.00 96.38 151 THR A CA 1
ATOM 1208 C C . THR A 1 151 ? 10.424 -1.923 5.172 1.00 96.38 151 THR A C 1
ATOM 1210 O O . THR A 1 151 ? 11.295 -1.079 5.002 1.00 96.38 151 THR A O 1
ATOM 1213 N N . LEU A 1 152 ? 10.499 -3.141 4.643 1.00 95.56 152 LEU A N 1
ATOM 1214 C CA . LEU A 1 152 ? 11.543 -3.613 3.746 1.00 95.56 152 LEU A CA 1
ATOM 1215 C C . LEU A 1 152 ? 10.915 -4.030 2.415 1.00 95.56 152 LEU A C 1
ATOM 1217 O O . LEU A 1 152 ? 10.094 -4.950 2.361 1.00 95.56 152 LEU A O 1
ATOM 1221 N N . PHE A 1 153 ? 11.330 -3.388 1.321 1.00 95.31 153 PHE A N 1
ATOM 1222 C CA . PHE A 1 153 ? 10.956 -3.822 -0.023 1.00 95.31 153 PHE A CA 1
ATOM 1223 C C . PHE A 1 153 ? 11.854 -4.989 -0.475 1.00 95.31 153 PHE A C 1
ATOM 1225 O O . PHE A 1 153 ? 13.077 -4.858 -0.587 1.00 95.31 153 PHE A O 1
ATOM 1232 N N . LEU A 1 154 ? 11.262 -6.157 -0.735 1.00 94.31 154 LEU A N 1
ATOM 1233 C CA . LEU A 1 154 ? 11.999 -7.382 -1.052 1.00 94.31 154 LEU A CA 1
ATOM 1234 C C . LEU A 1 154 ? 12.394 -7.394 -2.532 1.00 94.31 154 LEU A C 1
ATOM 1236 O O . LEU A 1 154 ? 11.607 -7.758 -3.405 1.00 94.31 154 LEU A O 1
ATOM 1240 N N . THR A 1 155 ? 13.622 -6.956 -2.812 1.00 89.31 155 THR A N 1
ATOM 1241 C CA . THR A 1 155 ? 14.160 -6.831 -4.178 1.00 89.31 155 THR A CA 1
ATOM 1242 C C . THR A 1 155 ? 15.440 -7.629 -4.411 1.00 89.31 155 THR A C 1
ATOM 1244 O O . THR A 1 155 ? 15.790 -7.888 -5.562 1.00 89.31 155 THR A O 1
ATOM 1247 N N . THR A 1 156 ? 16.119 -8.049 -3.342 1.00 88.75 156 THR A N 1
ATOM 1248 C CA . THR A 1 156 ? 17.371 -8.813 -3.379 1.00 88.75 156 THR A CA 1
ATOM 1249 C C . THR A 1 156 ? 17.168 -10.202 -2.784 1.00 88.75 156 THR A C 1
ATOM 1251 O O . THR A 1 156 ? 16.285 -10.407 -1.951 1.00 88.75 156 THR A O 1
ATOM 1254 N N . GLN A 1 157 ? 18.005 -11.159 -3.192 1.00 87.12 157 GLN A N 1
ATOM 1255 C CA . GLN A 1 157 ? 18.002 -12.507 -2.619 1.00 87.12 157 GLN A CA 1
ATOM 1256 C C . GLN A 1 157 ? 18.208 -12.477 -1.096 1.00 87.12 157 GLN A C 1
ATOM 1258 O O . GLN A 1 157 ? 17.480 -13.155 -0.381 1.00 87.12 157 GLN A O 1
ATOM 1263 N N . GLU A 1 158 ? 19.111 -11.625 -0.607 1.00 90.81 158 GLU A N 1
ATOM 1264 C CA . GLU A 1 158 ? 19.358 -11.418 0.824 1.00 90.81 158 GLU A CA 1
ATOM 1265 C C . GLU A 1 158 ? 18.089 -10.986 1.579 1.00 90.81 158 GLU A C 1
ATOM 1267 O O . GLU A 1 158 ? 17.762 -11.562 2.615 1.00 90.81 158 GLU A O 1
ATOM 1272 N N . ASN A 1 159 ? 17.304 -10.049 1.026 1.00 92.31 159 ASN A N 1
ATOM 1273 C CA . ASN A 1 159 ? 16.037 -9.634 1.638 1.00 92.31 159 ASN A CA 1
ATOM 1274 C C . ASN A 1 159 ? 15.044 -10.806 1.716 1.00 92.31 159 ASN A C 1
ATOM 1276 O O . ASN A 1 159 ? 14.332 -10.954 2.710 1.00 92.31 159 ASN A O 1
ATOM 1280 N N . PHE A 1 160 ? 14.979 -11.640 0.671 1.00 91.44 160 PHE A N 1
ATOM 1281 C CA . PHE A 1 160 ? 14.113 -12.821 0.662 1.00 91.44 160 PHE A CA 1
ATOM 1282 C C . PHE A 1 160 ? 14.567 -13.887 1.666 1.00 91.44 160 PHE A C 1
ATOM 1284 O O . PHE A 1 160 ? 13.721 -14.473 2.341 1.00 91.44 160 PHE A O 1
ATOM 1291 N N . GLU A 1 161 ? 15.872 -14.126 1.795 1.00 92.00 161 GLU A N 1
ATOM 1292 C CA . GLU A 1 161 ? 16.442 -15.078 2.756 1.00 92.00 161 GLU A CA 1
ATOM 1293 C C . GLU A 1 161 ? 16.207 -14.631 4.202 1.00 92.00 161 GLU A C 1
ATOM 1295 O O . GLU A 1 161 ? 15.735 -15.428 5.017 1.00 92.00 161 GLU A O 1
ATOM 1300 N N . LEU A 1 162 ? 16.432 -13.344 4.495 1.00 90.50 162 LEU A N 1
ATOM 1301 C CA . LEU A 1 162 ? 16.168 -12.738 5.802 1.00 90.50 162 LEU A CA 1
ATOM 1302 C C . LEU A 1 162 ? 14.723 -12.997 6.250 1.00 90.50 162 LEU A C 1
ATOM 1304 O O . LEU A 1 162 ? 14.473 -13.489 7.352 1.00 90.50 162 LEU A O 1
ATOM 1308 N N . VAL A 1 163 ? 13.766 -12.707 5.369 1.00 92.25 163 VAL A N 1
ATOM 1309 C CA . VAL A 1 163 ? 12.333 -12.840 5.656 1.00 92.25 163 VAL A CA 1
ATOM 1310 C C . VAL A 1 163 ? 11.873 -14.296 5.665 1.00 92.25 163 VAL A C 1
ATOM 1312 O O . VAL A 1 163 ? 10.978 -14.647 6.436 1.00 92.25 163 VAL A O 1
ATOM 1315 N N . GLY A 1 164 ? 12.483 -15.162 4.851 1.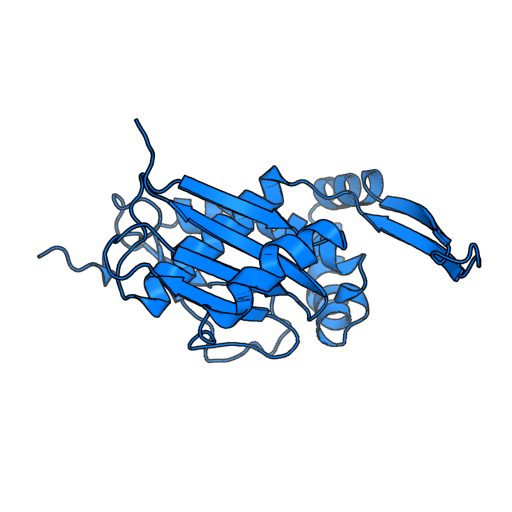00 90.44 164 GLY A N 1
ATOM 1316 C CA . GLY A 1 164 ? 12.089 -16.562 4.676 1.00 90.44 164 GLY A CA 1
ATOM 1317 C C . GLY A 1 164 ? 11.991 -17.348 5.986 1.00 90.44 164 GLY A C 1
ATOM 1318 O O . GLY A 1 164 ? 11.090 -18.173 6.139 1.00 90.44 164 GLY A O 1
ATOM 1319 N N . SER A 1 165 ? 12.844 -17.031 6.964 1.00 87.25 165 SER A N 1
ATOM 1320 C CA . SER A 1 165 ? 12.833 -17.647 8.299 1.00 87.25 165 SER A CA 1
ATOM 1321 C C . SER A 1 165 ? 11.575 -17.331 9.132 1.00 87.25 165 SER A C 1
ATOM 1323 O O . SER A 1 165 ? 11.189 -18.117 10.000 1.00 87.25 165 SER A O 1
ATOM 1325 N N . TYR A 1 166 ? 10.881 -16.229 8.830 1.00 91.25 166 TYR A N 1
ATOM 1326 C CA . TYR A 1 166 ? 9.695 -15.761 9.554 1.00 91.25 166 TYR A CA 1
ATOM 1327 C C . TYR A 1 166 ? 8.374 -16.079 8.843 1.00 91.25 166 TYR A C 1
ATOM 1329 O O . TYR A 1 166 ? 7.323 -16.075 9.481 1.00 91.25 166 TYR A O 1
ATOM 1337 N N . VAL A 1 167 ? 8.390 -16.395 7.541 1.00 90.12 167 VAL A N 1
ATOM 1338 C CA . VAL A 1 167 ? 7.160 -16.593 6.742 1.00 90.12 167 VAL A CA 1
ATOM 1339 C C . VAL A 1 167 ? 6.260 -17.695 7.307 1.00 90.12 167 VAL A C 1
ATOM 1341 O O . VAL A 1 167 ? 5.038 -17.557 7.270 1.00 90.12 167 VAL A O 1
ATOM 1344 N N . ASN A 1 168 ? 6.842 -18.762 7.862 1.00 91.12 168 ASN A N 1
ATOM 1345 C CA . ASN A 1 168 ? 6.094 -19.877 8.459 1.00 91.12 168 ASN A CA 1
ATOM 1346 C C . ASN A 1 168 ? 5.340 -19.491 9.740 1.00 91.12 168 ASN A C 1
ATOM 1348 O O . ASN A 1 168 ? 4.445 -20.216 10.162 1.00 91.12 168 ASN A O 1
ATOM 1352 N N . GLN A 1 169 ? 5.691 -18.359 10.352 1.00 92.69 169 GLN A N 1
ATOM 1353 C CA . GLN A 1 169 ? 5.002 -17.828 11.524 1.00 92.69 169 GLN A CA 1
ATOM 1354 C C . GLN A 1 169 ? 3.780 -16.992 11.135 1.00 92.69 169 GLN A C 1
ATOM 1356 O O . GLN A 1 169 ? 3.010 -16.614 12.011 1.00 92.69 169 GLN A O 1
ATOM 1361 N N . LEU A 1 170 ? 3.605 -16.656 9.854 1.00 96.25 170 LEU A N 1
ATOM 1362 C CA . LEU A 1 170 ? 2.489 -15.835 9.408 1.00 96.25 170 LEU A CA 1
ATOM 1363 C C . LEU A 1 170 ? 1.278 -16.682 9.030 1.00 96.25 170 LEU A C 1
ATOM 1365 O O . LEU A 1 170 ? 1.394 -17.694 8.336 1.00 96.25 170 LEU A O 1
ATOM 1369 N N . VAL A 1 171 ? 0.098 -16.196 9.400 1.00 97.25 171 VAL A N 1
ATOM 1370 C CA . VAL A 1 171 ? -1.179 -16.714 8.916 1.00 97.25 171 VAL A CA 1
ATOM 1371 C C . VAL A 1 171 ? -1.627 -15.953 7.673 1.00 97.25 171 VAL A C 1
ATOM 1373 O O . VAL A 1 171 ? -1.250 -14.801 7.446 1.00 97.25 171 VAL A O 1
ATOM 1376 N N . GLN A 1 172 ? -2.411 -16.620 6.829 1.00 98.38 172 GLN A N 1
ATOM 1377 C CA . GLN A 1 172 ? -2.999 -15.998 5.647 1.00 98.38 172 GLN A CA 1
ATOM 1378 C C . GLN A 1 172 ? -4.004 -14.921 6.072 1.00 98.38 172 GLN A C 1
ATOM 1380 O O . GLN A 1 172 ? -4.829 -15.181 6.943 1.00 98.38 172 GLN A O 1
ATOM 1385 N N . GLY A 1 173 ? -3.942 -13.743 5.443 1.00 98.25 173 GLY A N 1
ATOM 1386 C CA . GLY A 1 173 ? -4.899 -12.669 5.703 1.00 98.25 173 GLY A CA 1
ATOM 1387 C C . GLY A 1 173 ? -6.339 -13.093 5.428 1.00 98.25 173 GLY A C 1
ATOM 1388 O O . GLY A 1 173 ? -6.600 -13.872 4.505 1.00 98.25 173 GLY A O 1
ATOM 1389 N N . SER A 1 174 ? -7.274 -12.540 6.201 1.00 98.12 174 SER A N 1
ATOM 1390 C CA . SER A 1 174 ? -8.706 -12.859 6.126 1.00 98.12 174 SER A CA 1
ATOM 1391 C C . SER A 1 174 ? -9.324 -12.522 4.764 1.00 98.12 174 SER A C 1
ATOM 1393 O O . SER A 1 174 ? -10.366 -13.067 4.395 1.00 98.12 174 SER A O 1
ATOM 1395 N N . LYS A 1 175 ? -8.689 -11.628 3.996 1.00 98.19 175 LYS A N 1
ATOM 1396 C CA . LYS A 1 175 ? -9.033 -11.317 2.604 1.00 98.19 175 LYS A CA 1
ATOM 1397 C C . LYS A 1 175 ? -7.799 -11.300 1.709 1.00 98.19 175 LYS A C 1
ATOM 1399 O O . LYS A 1 175 ? -6.667 -11.156 2.159 1.00 98.19 175 LYS A O 1
ATOM 1404 N N . GLY A 1 176 ? -8.041 -11.396 0.408 1.00 97.50 176 GLY A N 1
ATOM 1405 C CA . GLY A 1 176 ? -7.022 -11.262 -0.622 1.00 97.50 176 GLY A CA 1
ATOM 1406 C C . GLY A 1 176 ? -7.646 -11.278 -2.010 1.00 97.50 176 GLY A C 1
ATOM 1407 O O . GLY A 1 176 ? -8.696 -11.878 -2.235 1.00 97.50 176 GLY A O 1
ATOM 1408 N N . TRP A 1 177 ? -6.990 -10.619 -2.956 1.00 97.69 177 TRP A N 1
ATOM 1409 C CA . TRP A 1 177 ? -7.418 -10.527 -4.345 1.00 97.69 177 TRP A CA 1
ATOM 1410 C C . TRP A 1 177 ? -6.284 -11.013 -5.231 1.00 97.69 177 TRP A C 1
ATOM 1412 O O . TRP A 1 177 ? -5.360 -10.264 -5.561 1.00 97.69 177 TRP A O 1
ATOM 1422 N N . LYS A 1 178 ? -6.374 -12.295 -5.598 1.00 95.56 178 LYS A N 1
ATOM 1423 C CA . LYS A 1 178 ? -5.350 -13.039 -6.335 1.00 95.56 178 LYS A CA 1
ATOM 1424 C C . LYS A 1 178 ? -4.777 -12.241 -7.504 1.00 95.56 178 LYS A C 1
ATOM 1426 O O . LYS A 1 178 ? -5.515 -11.797 -8.388 1.00 95.56 178 LYS A O 1
ATOM 1431 N N . GLY A 1 179 ? -3.454 -12.101 -7.533 1.00 94.56 179 GLY A N 1
ATOM 1432 C CA . GLY A 1 179 ? -2.756 -11.386 -8.604 1.00 94.56 179 GLY A CA 1
ATOM 1433 C C . GLY A 1 179 ? -2.864 -9.862 -8.556 1.00 94.56 179 GLY A C 1
ATOM 1434 O O . GLY A 1 179 ? -2.388 -9.206 -9.480 1.00 94.56 179 GLY A O 1
ATOM 1435 N N . ILE A 1 180 ? -3.475 -9.291 -7.515 1.00 96.94 180 ILE A N 1
ATOM 1436 C CA . ILE A 1 180 ? -3.541 -7.844 -7.279 1.00 96.94 180 ILE A CA 1
ATOM 1437 C C . ILE A 1 180 ? -2.958 -7.517 -5.911 1.00 96.94 180 ILE A C 1
ATOM 1439 O O . ILE A 1 180 ? -2.004 -6.748 -5.835 1.00 96.94 180 ILE A O 1
ATOM 1443 N N . PHE A 1 181 ? -3.519 -8.093 -4.850 1.00 98.50 181 PHE A N 1
ATOM 1444 C CA . PHE A 1 181 ? -3.051 -7.873 -3.492 1.00 98.50 181 PHE A CA 1
ATOM 1445 C C . PHE A 1 181 ? -3.368 -9.064 -2.598 1.00 98.50 181 PHE A C 1
ATOM 1447 O O . PHE A 1 181 ? -4.531 -9.428 -2.429 1.00 98.50 181 PHE A O 1
ATOM 1454 N N . GLU A 1 182 ? -2.338 -9.635 -1.996 1.00 98.44 182 GLU A N 1
ATOM 1455 C CA . GLU A 1 182 ? -2.434 -10.713 -1.017 1.00 98.44 182 GLU A CA 1
ATOM 1456 C C . GLU A 1 182 ? -1.517 -10.368 0.154 1.00 98.44 182 GLU A C 1
ATOM 1458 O O . GLU A 1 182 ? -0.497 -9.706 -0.030 1.00 98.44 182 GLU A O 1
ATOM 1463 N N . TYR A 1 183 ? -1.871 -10.789 1.364 1.00 98.75 183 TYR A N 1
ATOM 1464 C CA . TYR A 1 183 ? -1.013 -10.570 2.520 1.00 98.75 183 TYR A CA 1
ATOM 1465 C C . TYR A 1 183 ? -1.071 -11.728 3.503 1.00 98.75 183 TYR A C 1
ATOM 1467 O O . TYR A 1 183 ? -2.029 -12.501 3.539 1.00 98.75 183 TYR A O 1
ATOM 1475 N N . LYS A 1 184 ? -0.022 -11.824 4.311 1.00 98.56 184 LYS A N 1
ATOM 1476 C CA . LYS A 1 184 ? 0.039 -12.660 5.502 1.00 98.56 184 LYS A CA 1
ATOM 1477 C C . LYS A 1 184 ? 0.389 -11.794 6.697 1.00 98.56 184 LYS A C 1
ATOM 1479 O O . LYS A 1 184 ? 1.059 -10.773 6.535 1.00 98.56 184 LYS A O 1
ATOM 1484 N N . HIS A 1 185 ? -0.040 -12.202 7.880 1.00 97.88 185 HIS A N 1
ATOM 1485 C CA . HIS A 1 185 ? 0.224 -11.453 9.097 1.00 97.88 185 HIS A CA 1
ATOM 1486 C C . HIS A 1 185 ? 0.393 -12.360 10.311 1.00 97.88 185 HIS A C 1
ATOM 1488 O O . HIS A 1 185 ? 0.001 -13.522 10.303 1.00 97.88 185 HIS A O 1
ATOM 1494 N N . ASN A 1 186 ? 0.986 -11.819 11.364 1.00 95.12 186 ASN A N 1
ATOM 1495 C CA . ASN A 1 186 ? 0.924 -12.368 12.712 1.00 95.12 186 ASN A CA 1
ATOM 1496 C C . ASN A 1 186 ? 1.044 -11.209 13.712 1.00 95.12 186 ASN A C 1
ATOM 1498 O O . ASN A 1 186 ? 1.655 -10.185 13.398 1.00 95.12 186 ASN A O 1
ATOM 1502 N N . ARG A 1 187 ? 0.470 -11.349 14.905 1.00 92.56 187 ARG A N 1
ATOM 1503 C CA . ARG A 1 187 ? 0.610 -10.401 16.014 1.00 92.56 187 ARG A CA 1
ATOM 1504 C C . ARG A 1 187 ? 1.093 -11.152 17.245 1.00 92.56 187 ARG A C 1
ATOM 1506 O O . ARG A 1 187 ? 0.552 -12.200 17.585 1.00 92.56 187 ARG A O 1
ATOM 1513 N N . ALA A 1 188 ? 2.100 -10.595 17.906 1.00 86.00 188 ALA A N 1
ATOM 1514 C CA . ALA A 1 188 ? 2.607 -11.090 19.173 1.00 86.00 188 ALA A CA 1
ATOM 1515 C C . ALA A 1 188 ? 1.458 -11.169 20.192 1.00 86.00 188 ALA A C 1
ATOM 1517 O O . ALA A 1 188 ? 0.693 -10.218 20.354 1.00 86.00 188 ALA A O 1
ATOM 1518 N N . MET A 1 189 ? 1.309 -12.316 20.859 1.00 72.00 189 MET A N 1
ATOM 1519 C CA . MET A 1 189 ? 0.196 -12.533 21.795 1.00 72.00 189 MET A CA 1
ATOM 1520 C C . MET A 1 189 ? 0.314 -11.671 23.059 1.00 72.00 189 MET A C 1
ATOM 1522 O O . MET A 1 189 ? -0.694 -11.329 23.670 1.00 72.00 189 MET A O 1
ATOM 1526 N N . ASP A 1 190 ? 1.540 -11.321 23.443 1.00 69.12 190 ASP A N 1
ATOM 1527 C CA . ASP A 1 190 ? 1.900 -10.601 24.665 1.00 69.12 190 ASP A CA 1
ATOM 1528 C C . ASP A 1 190 ? 2.031 -9.082 24.467 1.00 69.12 190 ASP A C 1
ATOM 1530 O O . ASP A 1 190 ? 1.978 -8.330 25.439 1.00 69.12 190 ASP A O 1
ATOM 1534 N N . ARG A 1 191 ? 2.164 -8.607 23.220 1.00 65.94 191 ARG A N 1
ATOM 1535 C CA . ARG A 1 191 ? 2.352 -7.185 22.899 1.00 65.94 191 ARG A CA 1
ATOM 1536 C C . ARG A 1 191 ? 1.306 -6.705 21.907 1.00 65.94 191 ARG A C 1
ATOM 1538 O O . ARG A 1 191 ? 1.310 -7.096 20.743 1.00 65.94 191 ARG A O 1
ATOM 1545 N N . LYS A 1 192 ? 0.476 -5.743 22.325 1.00 70.44 192 LYS A N 1
ATOM 1546 C CA . LYS A 1 192 ? -0.521 -5.109 21.443 1.00 70.44 192 LYS A CA 1
ATOM 1547 C C . LYS A 1 192 ? 0.102 -4.386 20.241 1.00 70.44 192 LYS A C 1
ATOM 1549 O O . LYS A 1 192 ? -0.600 -4.138 19.271 1.00 70.44 192 LYS A O 1
ATOM 1554 N N . VAL A 1 193 ? 1.399 -4.082 20.255 1.00 80.44 193 VAL A N 1
ATOM 1555 C CA . VAL A 1 193 ? 2.070 -3.377 19.149 1.00 80.44 193 VAL A CA 1
ATOM 1556 C C . VAL A 1 193 ? 2.825 -4.326 18.219 1.00 80.44 193 VAL A C 1
ATOM 1558 O O . VAL A 1 193 ? 2.930 -4.040 17.032 1.00 80.44 193 VAL A O 1
ATOM 1561 N N . GLY A 1 194 ? 3.329 -5.454 18.725 1.00 91.88 194 GLY A N 1
ATOM 1562 C CA . GLY A 1 194 ? 4.205 -6.357 17.979 1.00 91.88 194 GLY A CA 1
ATOM 1563 C C . GLY A 1 194 ? 3.462 -7.082 16.861 1.00 91.88 194 GLY A C 1
ATOM 1564 O O . GLY A 1 194 ? 2.667 -7.970 17.150 1.00 91.88 194 GLY A O 1
ATOM 1565 N N . SER A 1 195 ? 3.699 -6.754 15.592 1.00 95.00 195 SER A N 1
ATOM 1566 C CA . SER A 1 195 ? 3.103 -7.503 14.477 1.00 95.00 195 SER A CA 1
ATOM 1567 C C . SER A 1 195 ? 4.002 -7.558 13.247 1.00 95.00 195 SER A C 1
ATOM 1569 O O . SER A 1 195 ? 4.857 -6.701 13.049 1.00 95.00 195 SER A O 1
ATOM 1571 N N . MET A 1 196 ? 3.823 -8.597 12.438 1.00 96.31 196 MET A N 1
ATOM 1572 C CA . MET A 1 196 ? 4.582 -8.860 11.217 1.00 96.31 196 MET A CA 1
ATOM 1573 C C . MET A 1 196 ? 3.622 -8.993 10.043 1.00 96.31 196 MET A C 1
ATOM 1575 O O . MET A 1 196 ? 2.548 -9.580 10.187 1.00 96.31 196 MET A O 1
ATOM 1579 N N . TRP A 1 197 ? 4.028 -8.481 8.886 1.00 98.12 197 TRP A N 1
ATOM 1580 C CA . TRP A 1 197 ? 3.214 -8.411 7.682 1.00 98.12 197 TRP A CA 1
ATOM 1581 C C . TRP A 1 197 ? 4.064 -8.739 6.462 1.00 98.12 197 TRP A C 1
ATOM 1583 O O . TRP A 1 197 ? 5.117 -8.142 6.252 1.00 98.12 197 TRP A O 1
ATOM 1593 N N . LEU A 1 198 ? 3.573 -9.644 5.623 1.00 98.44 198 LEU A N 1
ATOM 1594 C CA . LEU A 1 198 ? 4.099 -9.859 4.282 1.00 98.44 198 LEU A CA 1
ATOM 1595 C C . LEU A 1 198 ? 3.022 -9.439 3.291 1.00 98.44 198 LEU A C 1
ATOM 1597 O O . LEU A 1 198 ? 1.981 -10.086 3.218 1.00 98.44 198 LEU A O 1
ATOM 1601 N N . LEU A 1 199 ? 3.262 -8.365 2.547 1.00 98.75 199 LEU A N 1
ATOM 1602 C CA . LEU A 1 199 ? 2.335 -7.815 1.561 1.00 98.75 199 LEU A CA 1
ATOM 1603 C C . LEU A 1 199 ? 2.834 -8.136 0.155 1.00 98.75 199 LEU A C 1
ATOM 1605 O O . LEU A 1 199 ? 3.993 -7.874 -0.149 1.00 98.75 199 LEU A O 1
ATOM 1609 N N . LEU A 1 200 ? 1.971 -8.643 -0.720 1.00 98.00 200 LEU A N 1
ATOM 1610 C CA . LEU A 1 200 ? 2.295 -8.964 -2.107 1.00 98.00 200 LEU A CA 1
ATOM 1611 C C . LEU A 1 200 ? 1.368 -8.207 -3.055 1.00 98.00 200 LEU A C 1
ATOM 1613 O O . LEU A 1 200 ? 0.173 -8.485 -3.125 1.00 98.00 200 LEU A O 1
ATOM 1617 N N . PHE A 1 201 ? 1.936 -7.291 -3.835 1.00 97.81 201 PHE A N 1
ATOM 1618 C CA . PHE A 1 201 ? 1.228 -6.555 -4.877 1.00 97.81 201 PHE A CA 1
ATOM 1619 C C . PHE A 1 201 ? 1.532 -7.143 -6.255 1.00 97.81 201 PHE A C 1
ATOM 1621 O O . PHE A 1 201 ? 2.690 -7.341 -6.633 1.00 97.81 201 PHE A O 1
ATOM 1628 N N . TYR A 1 202 ? 0.479 -7.379 -7.034 1.00 96.12 202 TYR A N 1
ATOM 1629 C CA . TYR A 1 202 ? 0.533 -7.795 -8.438 1.00 96.12 202 TYR A CA 1
ATOM 1630 C C . TYR A 1 202 ? 1.403 -9.036 -8.714 1.00 96.12 202 TYR A C 1
ATOM 1632 O O . TYR A 1 202 ? 2.020 -9.126 -9.775 1.00 96.12 202 TYR A O 1
ATOM 1640 N N . ASN A 1 203 ? 1.487 -9.973 -7.757 1.00 94.06 203 ASN A N 1
ATOM 1641 C CA . ASN A 1 203 ? 2.383 -11.143 -7.785 1.00 94.06 203 ASN A CA 1
ATOM 1642 C C . ASN A 1 203 ? 3.856 -10.802 -8.062 1.00 94.06 203 ASN A C 1
ATOM 1644 O O . ASN A 1 203 ? 4.587 -11.606 -8.637 1.00 94.06 203 ASN A O 1
ATOM 1648 N N . PHE A 1 204 ? 4.283 -9.597 -7.693 1.00 93.12 204 PHE A N 1
ATOM 1649 C CA . PHE A 1 204 ? 5.607 -9.097 -8.034 1.00 93.12 204 PHE A CA 1
ATOM 1650 C C . PHE A 1 204 ? 6.259 -8.350 -6.877 1.00 93.12 204 PHE A C 1
ATOM 1652 O O . PHE A 1 204 ? 7.355 -8.705 -6.460 1.00 93.12 204 PHE A O 1
ATOM 1659 N N . ALA A 1 205 ? 5.607 -7.308 -6.366 1.00 94.44 205 ALA A N 1
ATOM 1660 C CA . ALA A 1 205 ? 6.212 -6.439 -5.371 1.00 94.44 205 ALA A CA 1
ATOM 1661 C C . ALA A 1 205 ? 5.861 -6.932 -3.969 1.00 94.44 205 ALA A C 1
ATOM 1663 O O . ALA A 1 205 ? 4.715 -6.796 -3.538 1.00 94.44 205 ALA A O 1
ATOM 1664 N N . ALA A 1 206 ? 6.843 -7.517 -3.285 1.00 97.06 206 ALA A N 1
ATOM 1665 C CA . ALA A 1 206 ? 6.689 -8.021 -1.930 1.00 97.06 206 ALA A CA 1
ATOM 1666 C C . ALA A 1 206 ? 7.303 -7.053 -0.911 1.00 97.06 206 ALA A C 1
ATOM 1668 O O . ALA A 1 206 ? 8.438 -6.615 -1.078 1.00 97.06 206 ALA A O 1
ATOM 1669 N N . PHE A 1 207 ? 6.563 -6.740 0.146 1.00 98.19 207 PHE A N 1
ATOM 1670 C CA . PHE A 1 207 ? 7.014 -5.903 1.253 1.00 98.19 207 PHE A CA 1
ATOM 1671 C C . PHE A 1 207 ? 6.908 -6.683 2.553 1.00 98.19 207 PHE A C 1
ATOM 1673 O O . PHE A 1 207 ? 5.866 -7.275 2.839 1.00 98.19 207 PHE A O 1
ATOM 1680 N N . TRP A 1 208 ? 7.980 -6.663 3.331 1.00 97.94 208 TRP A N 1
ATOM 1681 C CA . TRP A 1 208 ? 7.983 -7.137 4.704 1.00 97.94 208 TRP A CA 1
ATOM 1682 C C . TRP A 1 208 ? 7.874 -5.940 5.636 1.00 97.94 208 TRP A C 1
ATOM 1684 O O . TRP A 1 208 ? 8.684 -5.023 5.544 1.00 97.94 208 TRP A O 1
ATOM 1694 N N . THR A 1 209 ? 6.893 -5.942 6.529 1.00 97.94 209 THR A N 1
ATOM 1695 C CA . THR A 1 209 ? 6.699 -4.857 7.489 1.00 97.94 209 THR A CA 1
ATOM 1696 C C . THR A 1 209 ? 6.582 -5.420 8.893 1.00 97.94 209 THR A C 1
ATOM 1698 O O . THR A 1 209 ? 5.857 -6.387 9.127 1.00 97.94 209 THR A O 1
ATOM 1701 N N . VAL A 1 210 ? 7.263 -4.783 9.839 1.00 96.00 210 VAL A N 1
ATOM 1702 C CA . VAL A 1 210 ? 7.143 -5.076 11.267 1.00 96.00 210 VAL A CA 1
ATOM 1703 C C . VAL A 1 210 ? 6.674 -3.839 12.011 1.00 96.00 210 VAL A C 1
ATOM 1705 O O . VAL A 1 210 ? 7.058 -2.717 11.678 1.00 96.00 210 VAL A O 1
ATOM 1708 N N . THR A 1 211 ? 5.832 -4.049 13.015 1.00 95.62 211 THR A N 1
ATOM 1709 C CA . THR A 1 211 ? 5.434 -3.016 13.965 1.00 95.62 211 THR A CA 1
ATOM 1710 C C . THR A 1 211 ? 5.967 -3.383 15.337 1.00 95.62 211 THR A C 1
ATOM 1712 O O . THR A 1 211 ? 5.769 -4.513 15.789 1.00 95.62 211 THR A O 1
ATOM 1715 N N . ILE A 1 212 ? 6.646 -2.448 15.991 1.00 92.00 212 ILE A N 1
ATOM 1716 C CA . ILE A 1 212 ? 7.230 -2.638 17.321 1.00 92.00 212 ILE A CA 1
ATOM 1717 C C . ILE A 1 212 ? 6.867 -1.470 18.231 1.00 92.00 212 ILE A C 1
ATOM 1719 O O . ILE A 1 212 ? 6.509 -0.380 17.776 1.00 92.00 212 ILE A O 1
ATOM 1723 N N . GLU A 1 213 ? 6.898 -1.727 19.533 1.00 84.50 213 GLU A N 1
ATOM 1724 C CA . GLU A 1 213 ? 6.783 -0.669 20.527 1.00 84.50 213 GLU A CA 1
ATOM 1725 C C . GLU A 1 213 ? 8.049 0.184 20.481 1.00 84.50 213 GLU A C 1
ATOM 1727 O O . GLU A 1 213 ? 9.145 -0.343 20.293 1.00 84.50 213 GLU A O 1
ATOM 1732 N N . LYS A 1 214 ? 7.893 1.501 20.603 1.00 73.31 214 LYS A N 1
ATOM 1733 C CA . LYS A 1 214 ? 9.029 2.411 20.581 1.00 73.31 214 LYS A CA 1
ATOM 1734 C C . LYS A 1 214 ? 9.853 2.196 21.850 1.00 73.31 214 LYS A C 1
ATOM 1736 O O . LYS A 1 214 ? 9.373 2.493 22.942 1.00 73.31 214 LYS A O 1
ATOM 1741 N N . GLU A 1 215 ? 11.065 1.669 21.710 1.00 61.53 215 GLU A N 1
ATOM 1742 C CA . GLU A 1 215 ? 12.010 1.601 22.825 1.00 61.53 215 GLU A CA 1
ATOM 1743 C C . GLU A 1 215 ? 12.480 3.033 23.140 1.00 61.53 215 GLU A C 1
ATOM 1745 O O . GLU A 1 215 ? 12.877 3.778 22.238 1.00 61.53 215 GLU A O 1
ATOM 1750 N N . TYR A 1 216 ? 12.318 3.453 24.399 1.00 50.25 216 TYR A N 1
ATOM 1751 C CA . TYR A 1 216 ? 12.767 4.754 24.910 1.00 50.25 216 TYR A CA 1
ATOM 1752 C C . TYR A 1 216 ? 14.230 4.705 25.339 1.00 50.25 216 TYR A C 1
ATOM 1754 O O . TYR A 1 216 ? 14.612 3.698 25.977 1.00 50.25 216 TYR A O 1
#